Protein AF-A0A6P2C112-F1 (afdb_monomer)

Radius of gyration: 22.47 Å; Cα contacts (8 Å, |Δi|>4): 398; chains: 1; bounding box: 60×48×52 Å

Solvent-accessible surface area (backbone atoms only — not comparable to full-atom values): 16962 Å² total; per-residue (Å²): 135,86,82,81,77,66,62,45,81,62,79,60,103,59,96,58,82,58,84,43,71,67,69,83,77,93,69,87,45,74,57,31,54,49,17,42,52,51,32,51,63,47,55,77,62,28,68,85,54,89,51,56,71,75,70,64,39,67,38,44,49,15,15,39,78,46,72,59,99,87,36,38,48,77,47,69,57,99,62,52,41,44,77,77,52,47,85,76,53,54,25,69,63,52,29,52,51,40,51,52,52,33,56,49,28,67,71,77,32,58,70,54,40,56,74,75,36,78,84,42,60,63,78,48,86,30,79,40,69,68,41,37,49,54,46,36,32,22,46,66,12,12,33,33,66,28,20,50,71,58,48,53,18,67,48,79,73,57,84,72,78,87,71,82,84,79,83,89,82,85,86,89,84,85,79,87,85,72,100,75,72,98,57,81,77,57,98,85,62,72,51,75,46,12,49,85,68,52,62,79,84,76,36,58,93,76,73,94,69,72,87,44,52,42,43,74,30,59,49,99,86,67,35,60,28,31,45,43,71,72,41,60,91,92,66,82,50,48,29,24,34,61,77,42,47,45,83,91,38,72,63,27,50,54,36,50,56,29,44,77,70,77,43,76,38,68,43,53,48,86,35,71,52,25,44,56,20,41,68,66,105

Nearest PDB structures (foldseek):
  8any-assembly1_f  TM=3.093E-01  e=9.820E+00  Homo sapiens

Structure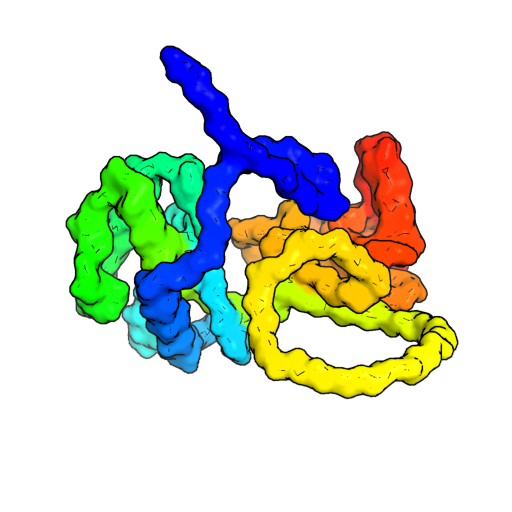 (mmCIF, N/CA/C/O backbone):
data_AF-A0A6P2C112-F1
#
_entry.id   AF-A0A6P2C112-F1
#
loop_
_atom_site.group_PDB
_atom_site.id
_atom_site.type_symbol
_atom_site.label_atom_id
_atom_site.label_alt_id
_atom_site.label_comp_id
_atom_site.label_asym_id
_atom_site.label_entity_id
_atom_site.label_seq_id
_atom_site.pdbx_PDB_ins_code
_atom_site.Cartn_x
_atom_site.Cartn_y
_atom_site.Cartn_z
_atom_site.occupancy
_atom_site.B_iso_or_equiv
_atom_site.auth_seq_id
_atom_site.auth_comp_id
_atom_site.auth_asym_id
_atom_site.auth_atom_id
_atom_site.pdbx_PDB_model_num
ATOM 1 N N . MET A 1 1 ? -22.946 27.374 -12.093 1.00 32.44 1 MET A N 1
ATOM 2 C CA . MET A 1 1 ? -21.771 28.253 -11.938 1.00 32.44 1 MET A CA 1
ATOM 3 C C . MET A 1 1 ? -20.581 27.349 -11.694 1.00 32.44 1 MET A C 1
ATOM 5 O O . MET A 1 1 ? -20.614 26.608 -10.725 1.00 32.44 1 MET A O 1
ATOM 9 N N . THR A 1 2 ? -19.623 27.305 -12.614 1.00 38.31 2 THR A N 1
ATOM 10 C CA . THR A 1 2 ? -18.414 26.477 -12.506 1.00 38.31 2 THR A CA 1
ATOM 11 C C . THR A 1 2 ? -17.318 27.315 -11.862 1.00 38.31 2 THR A C 1
ATOM 13 O O . THR A 1 2 ? -16.761 28.194 -12.516 1.00 38.31 2 THR A O 1
ATOM 16 N N . ALA A 1 3 ? -17.060 27.089 -10.576 1.00 36.19 3 ALA A N 1
ATOM 17 C CA . ALA A 1 3 ? -15.823 27.542 -9.957 1.00 36.19 3 ALA A CA 1
ATOM 18 C C . ALA A 1 3 ? -14.704 26.609 -10.440 1.00 36.19 3 ALA A C 1
ATOM 20 O O . ALA A 1 3 ? -14.845 25.391 -10.371 1.00 36.19 3 ALA A O 1
ATOM 21 N N . THR A 1 4 ? -13.650 27.175 -11.017 1.00 45.12 4 THR A N 1
ATOM 22 C CA . THR A 1 4 ? -12.418 26.450 -11.337 1.00 45.12 4 THR A CA 1
ATOM 23 C C . THR A 1 4 ? -11.503 26.545 -10.126 1.00 45.12 4 THR A C 1
ATOM 25 O O . THR A 1 4 ? -11.017 27.637 -9.823 1.00 45.12 4 THR A O 1
ATOM 28 N N . ASP A 1 5 ? -11.312 25.430 -9.427 1.00 47.75 5 ASP A N 1
ATOM 29 C CA . ASP A 1 5 ? -10.428 25.364 -8.265 1.00 47.75 5 ASP A CA 1
ATOM 30 C C . ASP A 1 5 ? -8.951 25.548 -8.674 1.00 47.75 5 ASP A C 1
ATOM 32 O O . ASP A 1 5 ? -8.571 25.175 -9.790 1.00 47.75 5 ASP A O 1
ATOM 36 N N . PRO A 1 6 ? -8.097 26.125 -7.805 1.00 52.12 6 PRO A N 1
ATOM 37 C CA . PRO A 1 6 ? -6.663 26.238 -8.059 1.00 52.12 6 PRO A CA 1
ATOM 38 C C . PRO A 1 6 ? -6.013 24.849 -8.155 1.00 52.12 6 PRO A C 1
ATOM 40 O O . PRO A 1 6 ? -6.197 24.015 -7.269 1.00 52.12 6 PRO A O 1
ATOM 43 N N . VAL A 1 7 ? -5.226 24.617 -9.204 1.00 42.41 7 VAL A N 1
ATOM 44 C CA . VAL A 1 7 ? -4.465 23.375 -9.432 1.00 42.41 7 VAL A CA 1
ATOM 45 C C . VAL A 1 7 ? -2.963 23.650 -9.354 1.00 42.41 7 VAL A C 1
ATOM 47 O O . VAL A 1 7 ? -2.530 24.778 -9.607 1.00 42.41 7 VAL A O 1
ATOM 50 N N . HIS A 1 8 ? -2.174 22.623 -9.052 1.00 41.31 8 HIS A N 1
ATOM 51 C CA . HIS A 1 8 ? -0.724 22.620 -9.252 1.00 41.31 8 HIS A CA 1
ATOM 52 C C . HIS A 1 8 ? -0.341 21.516 -10.238 1.00 41.31 8 HIS A C 1
ATOM 54 O O . HIS A 1 8 ? -1.119 20.599 -10.514 1.00 41.31 8 HIS A O 1
ATOM 60 N N . SER A 1 9 ? 0.854 21.646 -10.809 1.00 33.03 9 SER A N 1
ATOM 61 C CA . SER A 1 9 ? 1.449 20.631 -11.671 1.00 33.03 9 SER A CA 1
ATOM 62 C C . SER A 1 9 ? 2.456 19.829 -10.863 1.00 33.03 9 SER A C 1
ATOM 64 O O . SER A 1 9 ? 3.407 20.397 -10.328 1.00 33.03 9 SER A O 1
ATOM 66 N N . GLU A 1 10 ? 2.248 18.519 -10.805 1.00 32.84 10 GLU A N 1
ATOM 67 C CA . GLU A 1 10 ? 3.259 17.562 -10.367 1.00 32.84 10 GLU A CA 1
ATOM 68 C C . GLU A 1 10 ? 3.911 16.930 -11.602 1.00 32.84 10 GLU A C 1
ATOM 70 O O . GLU A 1 10 ? 3.272 16.750 -12.643 1.00 32.84 10 GLU A O 1
ATOM 75 N N . THR A 1 11 ? 5.205 16.637 -11.504 1.00 35.16 11 THR A N 1
ATOM 76 C CA . THR A 1 11 ? 5.982 15.984 -12.560 1.00 35.16 11 THR A CA 1
ATOM 77 C C . THR A 1 11 ? 6.786 14.858 -11.947 1.00 35.16 11 THR A C 1
ATOM 79 O O . THR A 1 11 ? 7.595 15.099 -11.053 1.00 35.16 11 THR A O 1
ATOM 82 N N . GLU A 1 12 ? 6.606 13.655 -12.468 1.00 35.84 12 GLU A N 1
ATOM 83 C CA . GLU A 1 12 ? 7.490 12.527 -12.202 1.00 35.84 12 GLU A CA 1
ATOM 84 C C . GLU A 1 12 ? 8.455 12.346 -13.378 1.00 35.84 12 GLU A C 1
ATOM 86 O O . GLU A 1 12 ? 8.244 12.861 -14.478 1.00 35.84 12 GLU A O 1
ATOM 91 N N . THR A 1 13 ? 9.527 11.589 -13.160 1.00 45.28 13 THR A N 1
ATOM 92 C CA . THR A 1 13 ? 10.605 11.315 -14.128 1.00 45.28 13 THR A CA 1
ATOM 93 C C . THR A 1 13 ? 10.140 10.563 -15.390 1.00 45.28 13 THR A C 1
ATOM 95 O O . THR A 1 13 ? 10.935 10.338 -16.301 1.00 45.28 13 THR A O 1
ATOM 98 N N . HIS A 1 14 ? 8.851 10.216 -15.473 1.00 38.00 14 HIS A N 1
ATOM 99 C CA . HIS A 1 14 ? 8.151 9.794 -16.683 1.00 38.00 14 HIS A CA 1
ATOM 100 C C . HIS A 1 14 ? 7.059 10.816 -17.004 1.00 38.00 14 HIS A C 1
ATOM 102 O O . HIS A 1 14 ? 6.196 11.091 -16.173 1.00 38.00 14 HIS A O 1
ATOM 108 N N . THR A 1 15 ? 7.074 11.377 -18.213 1.00 35.75 15 THR A N 1
ATOM 109 C CA . THR A 1 15 ? 6.157 12.445 -18.623 1.00 35.75 15 THR A CA 1
ATOM 110 C C . THR A 1 15 ? 4.721 11.945 -18.764 1.00 35.75 15 THR A C 1
ATOM 112 O O . THR A 1 15 ? 4.256 11.573 -19.839 1.00 35.75 15 THR A O 1
ATOM 115 N N . TRP A 1 16 ? 3.976 12.022 -17.672 1.00 34.16 16 TRP A N 1
ATOM 116 C CA . TRP A 1 16 ? 2.536 12.204 -17.698 1.00 34.16 16 TRP A CA 1
ATOM 117 C C . TRP A 1 16 ? 2.210 13.455 -16.881 1.00 34.16 16 TRP A C 1
ATOM 119 O O . TRP A 1 16 ? 2.867 13.760 -15.889 1.00 34.16 16 TRP A O 1
ATOM 129 N N . SER A 1 17 ? 1.249 14.246 -17.351 1.00 35.88 17 SER A N 1
ATOM 130 C CA . SER A 1 17 ? 0.799 15.449 -16.651 1.00 35.88 17 SER A CA 1
ATOM 131 C C . SER A 1 17 ? -0.649 15.258 -16.241 1.00 35.88 17 SER A C 1
ATOM 133 O O . SER A 1 17 ? -1.501 14.954 -17.077 1.00 35.88 17 SER A O 1
ATOM 135 N N . VAL A 1 18 ? -0.931 15.472 -14.961 1.00 38.69 18 VAL A N 1
ATOM 136 C CA . VAL A 1 18 ? -2.284 15.529 -14.414 1.00 38.69 18 VAL A CA 1
ATOM 137 C C . VAL A 1 18 ? -2.455 16.844 -13.667 1.00 38.69 18 VAL A C 1
ATOM 139 O O . VAL A 1 18 ? -1.534 17.330 -13.016 1.00 38.69 18 VAL A O 1
ATOM 142 N N . ASN A 1 19 ? -3.634 17.449 -13.787 1.00 38.09 19 ASN A N 1
ATOM 143 C CA . ASN A 1 19 ? -3.986 18.597 -12.963 1.00 38.09 19 ASN A CA 1
ATOM 144 C C . ASN A 1 19 ? -4.518 18.067 -11.635 1.00 38.09 19 ASN A C 1
ATOM 146 O O . ASN A 1 19 ? -5.622 17.518 -11.598 1.00 38.09 19 ASN A O 1
ATOM 150 N N . VAL A 1 20 ? -3.744 18.235 -10.566 1.00 43.38 20 VAL A N 1
ATOM 151 C CA . VAL A 1 20 ? -4.175 17.899 -9.208 1.00 43.38 20 VAL A CA 1
ATOM 152 C C . VAL A 1 20 ? -4.683 19.184 -8.550 1.00 43.38 20 VAL A C 1
ATOM 154 O O . VAL A 1 20 ? -3.955 20.184 -8.518 1.00 43.38 20 VAL A O 1
ATOM 157 N N . PRO A 1 21 ? -5.936 19.226 -8.059 1.00 48.56 21 PRO A N 1
ATOM 158 C CA . PRO A 1 21 ? -6.391 20.325 -7.219 1.00 48.56 21 PRO A CA 1
ATOM 159 C C . PRO A 1 21 ? -5.440 20.526 -6.041 1.00 48.56 21 PRO A C 1
ATOM 161 O O . PRO A 1 21 ? -4.983 19.561 -5.429 1.00 48.56 21 PRO A O 1
ATOM 164 N N . ASN A 1 22 ? -5.142 21.782 -5.714 1.00 52.94 22 ASN A N 1
ATOM 165 C CA . ASN A 1 22 ? -4.332 22.082 -4.542 1.00 52.94 22 ASN A CA 1
ATOM 166 C C . ASN A 1 22 ? -4.981 21.493 -3.288 1.00 52.94 22 ASN A C 1
ATOM 168 O O . ASN A 1 22 ? -6.178 21.665 -3.055 1.00 52.94 22 ASN A O 1
ATOM 172 N N . HIS A 1 23 ? -4.165 20.862 -2.454 1.00 50.50 23 HIS A N 1
ATOM 173 C CA . HIS A 1 23 ? -4.551 20.409 -1.128 1.00 50.50 23 HIS A CA 1
ATOM 174 C C . HIS A 1 23 ? -3.539 20.911 -0.091 1.00 50.50 23 HIS A C 1
ATOM 176 O O . HIS A 1 23 ? -2.419 21.283 -0.456 1.00 50.50 23 HIS A O 1
ATOM 182 N N . PRO A 1 24 ? -3.911 20.974 1.201 1.00 67.94 24 PRO A N 1
ATOM 183 C CA . PRO A 1 24 ? -2.969 21.316 2.260 1.00 67.94 24 PRO A CA 1
ATOM 184 C C . PRO A 1 24 ? -1.706 20.455 2.184 1.00 67.94 24 PRO A C 1
ATOM 186 O O . PRO A 1 24 ? -1.759 19.293 1.772 1.00 67.94 24 PRO A O 1
ATOM 189 N N . GLN A 1 25 ? -0.570 21.015 2.599 1.00 64.94 25 GLN A N 1
ATOM 190 C CA . GLN A 1 25 ? 0.622 20.204 2.816 1.00 64.94 25 GLN A CA 1
ATOM 191 C C . GLN A 1 25 ? 0.360 19.180 3.914 1.00 64.94 25 GLN A C 1
ATOM 193 O O . GLN A 1 25 ? -0.395 19.436 4.858 1.00 64.94 25 GLN A O 1
ATOM 198 N N . ARG A 1 26 ? 0.997 18.016 3.777 1.00 65.75 26 ARG A N 1
ATOM 199 C CA . ARG A 1 26 ? 0.863 16.942 4.749 1.00 65.75 26 ARG A CA 1
ATOM 200 C C . ARG A 1 26 ? 1.318 17.416 6.126 1.00 65.75 26 ARG A C 1
ATOM 202 O O . ARG A 1 26 ? 2.444 17.871 6.300 1.00 65.75 26 ARG A O 1
ATOM 209 N N . ALA A 1 27 ? 0.442 17.232 7.100 1.00 76.31 27 ALA A N 1
ATOM 210 C CA . ALA A 1 27 ? 0.762 17.259 8.513 1.00 76.31 27 ALA A CA 1
ATOM 211 C C . ALA A 1 27 ? 0.215 15.969 9.120 1.00 76.31 27 ALA A C 1
ATOM 213 O O . ALA A 1 27 ? -0.909 15.571 8.809 1.00 76.31 27 ALA A O 1
ATOM 214 N N . ASP A 1 28 ? 1.008 15.305 9.955 1.00 86.12 28 ASP A N 1
ATOM 215 C CA . ASP A 1 28 ? 0.558 14.096 10.636 1.00 86.12 28 ASP A CA 1
ATOM 216 C C . ASP A 1 28 ? -0.543 14.470 11.644 1.00 86.12 28 ASP A C 1
ATOM 218 O O . ASP A 1 28 ? -0.313 15.225 12.594 1.00 86.12 28 ASP A O 1
ATOM 222 N N . SER A 1 29 ? -1.754 13.957 11.420 1.00 87.25 29 SER A N 1
ATOM 223 C CA . SER A 1 29 ? -2.876 14.140 12.340 1.00 87.25 29 SER A CA 1
ATOM 224 C C . SER A 1 29 ? -2.641 13.372 13.651 1.00 87.25 29 SER A C 1
ATOM 226 O O . SER A 1 29 ? -1.908 12.374 13.670 1.00 87.25 29 SER A O 1
ATOM 228 N N . PRO A 1 30 ? -3.259 13.785 14.774 1.00 90.19 30 PRO A N 1
ATOM 229 C CA . PRO A 1 30 ? -3.227 13.005 16.012 1.00 90.19 30 PRO A CA 1
ATOM 230 C C . PRO A 1 30 ? -3.688 11.554 15.815 1.00 90.19 30 PRO A C 1
ATOM 232 O O . PRO A 1 30 ? -3.116 10.633 16.403 1.00 90.19 30 PRO A O 1
ATOM 235 N N . GLU A 1 31 ? -4.691 11.349 14.962 1.00 88.75 31 GLU A N 1
ATOM 236 C CA . GLU A 1 31 ? -5.213 10.046 14.564 1.00 88.75 31 GLU A CA 1
ATOM 237 C C . GLU A 1 31 ? -4.138 9.206 13.871 1.00 88.75 31 GLU A C 1
ATOM 239 O O . GLU A 1 31 ? -3.902 8.067 14.279 1.00 88.75 31 GLU A O 1
ATOM 244 N N . TYR A 1 32 ? -3.430 9.784 12.898 1.00 91.31 32 TYR A N 1
ATOM 245 C CA . TYR A 1 32 ? -2.353 9.102 12.185 1.00 91.31 32 TYR A CA 1
ATOM 246 C C . TYR A 1 32 ? -1.180 8.750 13.107 1.00 91.31 32 TYR A C 1
ATOM 248 O O . TYR A 1 32 ? -0.663 7.635 13.068 1.00 91.31 32 TYR A O 1
ATOM 256 N N . VAL A 1 33 ? -0.781 9.660 14.001 1.00 93.75 33 VAL A N 1
ATOM 257 C CA . VAL A 1 33 ? 0.275 9.385 14.992 1.00 93.75 33 VAL A CA 1
ATOM 258 C C . VAL A 1 33 ? -0.121 8.218 15.902 1.00 93.75 33 VAL A C 1
ATOM 260 O O . VAL A 1 33 ? 0.702 7.337 16.179 1.00 93.75 33 VAL A O 1
ATOM 263 N N . ALA A 1 34 ? -1.380 8.176 16.346 1.00 92.19 34 ALA A N 1
ATOM 264 C CA . ALA A 1 34 ? -1.900 7.077 17.152 1.00 92.19 34 ALA A CA 1
ATOM 265 C C . ALA A 1 34 ? -1.942 5.756 16.364 1.00 92.19 34 ALA A C 1
ATOM 267 O O . ALA A 1 34 ? -1.501 4.727 16.884 1.00 92.19 34 ALA A O 1
ATOM 268 N N . ALA A 1 35 ? -2.400 5.788 15.109 1.00 93.12 35 ALA A N 1
ATOM 269 C CA . ALA A 1 35 ? -2.422 4.632 14.218 1.00 93.12 35 ALA A CA 1
ATOM 270 C C . ALA A 1 35 ? -1.007 4.086 13.975 1.00 93.12 35 ALA A C 1
ATOM 272 O O . ALA A 1 35 ? -0.753 2.911 14.228 1.00 93.12 35 ALA A O 1
ATOM 273 N N . LYS A 1 36 ? -0.045 4.938 13.607 1.00 93.69 36 LYS A N 1
ATOM 274 C CA . LYS A 1 36 ? 1.361 4.561 13.399 1.00 93.69 36 LYS A CA 1
ATOM 275 C C . LYS A 1 36 ? 1.989 3.931 14.641 1.00 93.69 36 LYS A C 1
ATOM 277 O O . LYS A 1 36 ? 2.714 2.937 14.532 1.00 93.69 36 LYS A O 1
ATOM 282 N N . LYS A 1 37 ? 1.716 4.486 15.827 1.00 94.81 37 LYS A N 1
ATOM 283 C CA . LYS A 1 37 ? 2.177 3.912 17.098 1.00 94.81 37 LYS A CA 1
ATOM 284 C C . LYS A 1 37 ? 1.578 2.521 17.317 1.00 94.81 37 LYS A C 1
ATOM 286 O O . LYS A 1 37 ? 2.325 1.575 17.561 1.00 94.81 37 LYS A O 1
ATOM 291 N N . LYS A 1 38 ? 0.255 2.387 17.183 1.00 95.25 38 LYS A N 1
ATOM 292 C CA . LYS A 1 38 ? -0.454 1.116 17.374 1.00 95.25 38 LYS A CA 1
ATOM 293 C C . LYS A 1 38 ? -0.012 0.055 16.364 1.00 95.25 38 LYS A C 1
ATOM 295 O O . LYS A 1 38 ? 0.210 -1.090 16.745 1.00 95.25 38 LYS A O 1
ATOM 300 N N . MET A 1 39 ? 0.187 0.443 15.105 1.00 95.06 39 MET A N 1
ATOM 301 C CA . MET A 1 39 ? 0.737 -0.420 14.063 1.00 95.06 39 MET A CA 1
ATOM 302 C C . MET A 1 39 ? 2.106 -0.959 14.471 1.00 95.06 39 MET A C 1
ATOM 304 O O . MET A 1 39 ? 2.305 -2.166 14.410 1.00 95.06 39 MET A O 1
ATOM 308 N N . ASN A 1 40 ? 3.026 -0.111 14.942 1.00 94.56 40 ASN A N 1
ATOM 309 C CA . ASN A 1 40 ? 4.359 -0.566 15.348 1.00 94.56 40 ASN A CA 1
ATOM 310 C C . ASN A 1 40 ? 4.298 -1.548 16.531 1.00 94.56 40 ASN A C 1
ATOM 312 O O . ASN A 1 40 ? 5.021 -2.543 16.535 1.00 94.56 40 ASN A O 1
ATOM 316 N N . GLU A 1 41 ? 3.417 -1.307 17.508 1.00 93.94 41 GLU A N 1
ATOM 317 C CA . GLU A 1 41 ? 3.187 -2.224 18.635 1.00 93.94 41 GLU A CA 1
ATOM 318 C C . GLU A 1 41 ? 2.692 -3.601 18.165 1.00 93.94 41 GLU A C 1
ATOM 320 O O . GLU A 1 41 ? 3.165 -4.628 18.657 1.00 93.94 41 GLU A O 1
ATOM 325 N N . ILE A 1 42 ? 1.755 -3.624 17.213 1.00 94.81 42 ILE A N 1
ATOM 326 C CA . ILE A 1 42 ? 1.185 -4.846 16.635 1.00 94.81 42 ILE A CA 1
ATOM 327 C C . ILE A 1 42 ? 2.219 -5.570 15.763 1.00 94.81 42 ILE A C 1
ATOM 329 O O . ILE A 1 42 ? 2.473 -6.759 15.954 1.00 94.81 42 ILE A O 1
ATOM 333 N N . ALA A 1 43 ? 2.850 -4.849 14.836 1.00 92.75 43 ALA A N 1
ATOM 334 C CA . ALA A 1 43 ? 3.804 -5.379 13.870 1.00 92.75 43 ALA A CA 1
ATOM 335 C C . ALA A 1 43 ? 5.045 -5.980 14.546 1.00 92.75 43 ALA A C 1
ATOM 337 O O . ALA A 1 43 ? 5.546 -7.009 14.100 1.00 92.75 43 ALA A O 1
ATOM 338 N N . ALA A 1 44 ? 5.497 -5.418 15.672 1.00 90.56 44 ALA A N 1
ATOM 339 C CA . ALA A 1 44 ? 6.593 -5.982 16.466 1.00 90.56 44 ALA A CA 1
ATOM 340 C C . ALA A 1 44 ? 6.292 -7.384 17.037 1.00 90.56 44 ALA A C 1
ATOM 342 O O . ALA A 1 44 ? 7.212 -8.105 17.417 1.00 90.56 44 ALA A O 1
ATOM 343 N N . GLN A 1 45 ? 5.015 -7.764 17.117 1.00 91.81 45 GLN A N 1
ATOM 344 C CA . GLN A 1 45 ? 4.549 -9.049 17.646 1.00 91.81 45 GLN A CA 1
ATOM 345 C C . GLN A 1 45 ? 4.022 -9.987 16.549 1.00 91.81 45 GLN A C 1
ATOM 347 O O . GLN A 1 45 ? 3.728 -11.149 16.831 1.00 91.81 45 GLN A O 1
ATOM 352 N N . ALA A 1 46 ? 3.849 -9.487 15.325 1.00 91.44 46 ALA A N 1
ATOM 353 C CA . ALA A 1 46 ? 3.263 -10.230 14.222 1.00 91.44 46 ALA A CA 1
ATOM 354 C C . ALA A 1 46 ? 4.311 -11.154 13.574 1.00 91.44 46 ALA A C 1
ATOM 356 O O . ALA A 1 46 ? 5.351 -10.674 13.111 1.00 91.44 46 ALA A O 1
ATOM 357 N N . PRO A 1 47 ? 4.078 -12.475 13.505 1.00 86.88 47 PRO A N 1
ATOM 358 C CA . PRO A 1 47 ? 4.949 -13.358 12.746 1.00 86.88 47 PRO A CA 1
ATOM 359 C C . PRO A 1 47 ? 4.750 -13.157 11.237 1.00 86.88 47 PRO A C 1
ATOM 361 O O . PRO A 1 47 ? 3.644 -12.905 10.767 1.00 86.88 47 PRO A O 1
ATOM 364 N N . GLY A 1 48 ? 5.821 -13.338 10.459 1.00 77.56 48 GLY A N 1
ATOM 365 C CA . GLY A 1 48 ? 5.713 -13.506 9.005 1.00 77.56 48 GLY A CA 1
ATOM 366 C C . GLY A 1 48 ? 5.206 -12.283 8.236 1.00 77.56 48 GLY A C 1
ATOM 367 O O . GLY A 1 48 ? 4.525 -12.448 7.225 1.00 77.56 48 GLY A O 1
ATOM 368 N N . LEU A 1 49 ? 5.523 -11.064 8.689 1.00 83.12 49 LEU A N 1
ATOM 369 C CA . LEU A 1 49 ? 5.206 -9.855 7.930 1.00 83.12 49 LEU A CA 1
ATOM 370 C C . LEU A 1 49 ? 5.878 -9.883 6.554 1.00 83.12 49 LEU A C 1
ATOM 372 O O . LEU A 1 49 ? 7.096 -10.016 6.438 1.00 83.12 49 LEU A O 1
ATOM 376 N N . LEU A 1 50 ? 5.063 -9.709 5.511 1.00 77.38 50 LEU A N 1
ATOM 377 C CA . LEU A 1 50 ? 5.500 -9.758 4.115 1.00 77.38 50 LEU A CA 1
ATOM 378 C C . LEU A 1 50 ? 6.564 -8.698 3.789 1.00 77.38 50 LEU A C 1
ATOM 380 O O . LEU A 1 50 ? 7.439 -8.931 2.964 1.00 77.38 50 LEU A O 1
ATOM 384 N N . TYR A 1 51 ? 6.494 -7.539 4.442 1.00 73.38 51 TYR A N 1
ATOM 385 C CA . TYR A 1 51 ? 7.319 -6.368 4.134 1.00 73.38 51 TYR A CA 1
ATOM 386 C C . TYR A 1 51 ? 8.647 -6.322 4.901 1.00 73.38 51 TYR A C 1
ATOM 388 O O . TYR A 1 51 ? 9.295 -5.277 4.956 1.00 73.38 51 TYR A O 1
ATOM 396 N N . GLY A 1 52 ? 9.061 -7.457 5.469 1.00 73.81 52 GLY A N 1
ATOM 397 C CA . GLY A 1 52 ? 10.300 -7.600 6.222 1.00 73.81 52 GLY A CA 1
ATOM 398 C C . GLY A 1 52 ? 10.146 -7.303 7.712 1.00 73.81 52 GLY A C 1
ATOM 399 O O . GLY A 1 52 ? 9.067 -6.989 8.214 1.00 73.81 52 GLY A O 1
ATOM 400 N N . SER A 1 53 ? 11.252 -7.448 8.439 1.00 79.88 53 SER A N 1
ATOM 401 C CA . SER A 1 53 ? 11.349 -7.042 9.841 1.00 79.88 53 SER A CA 1
ATOM 402 C C . SER A 1 53 ? 11.437 -5.522 9.963 1.00 79.88 53 SER A C 1
ATOM 404 O O . SER A 1 53 ? 11.856 -4.850 9.024 1.00 79.88 53 SER A O 1
ATOM 406 N N . GLY A 1 54 ? 11.101 -4.985 11.137 1.00 80.00 54 GLY A N 1
ATOM 407 C CA . GLY A 1 54 ? 11.231 -3.555 11.414 1.00 80.00 54 GLY A CA 1
ATOM 408 C C . GLY A 1 54 ? 12.681 -3.029 11.336 1.00 80.00 54 GLY A C 1
ATOM 409 O O . GLY A 1 54 ? 13.619 -3.818 11.193 1.00 80.00 54 GLY A O 1
ATOM 410 N N . PRO A 1 55 ? 12.887 -1.705 11.478 1.00 84.94 55 PRO A N 1
ATOM 411 C CA . PRO A 1 55 ? 11.896 -0.702 11.883 1.00 84.94 55 PRO A CA 1
ATOM 412 C C . PRO A 1 55 ? 10.793 -0.511 10.837 1.00 84.94 55 PRO A C 1
ATOM 414 O O . PRO A 1 55 ? 11.058 -0.628 9.646 1.00 84.94 55 PRO A O 1
ATOM 417 N N . PHE A 1 56 ? 9.563 -0.234 11.276 1.00 87.69 56 PHE A N 1
ATOM 418 C CA . PHE A 1 56 ? 8.430 -0.043 10.370 1.00 87.69 56 PHE A CA 1
ATOM 419 C C . PHE A 1 56 ? 8.132 1.439 10.180 1.00 87.69 56 PHE A C 1
ATOM 421 O O . PHE A 1 56 ? 8.002 2.209 11.136 1.00 87.69 56 PHE A O 1
ATOM 428 N N . GLN A 1 57 ? 7.976 1.830 8.927 1.00 84.00 57 GLN A N 1
ATOM 429 C CA . GLN A 1 57 ? 7.247 3.025 8.560 1.00 84.00 57 GLN A CA 1
ATOM 430 C C . GLN A 1 57 ? 5.795 2.658 8.296 1.00 84.00 57 GLN A C 1
ATOM 432 O O . GLN A 1 57 ? 5.475 1.520 7.954 1.00 84.00 57 GLN A O 1
ATOM 437 N N . ASP A 1 58 ? 4.930 3.638 8.508 1.00 84.19 58 ASP A N 1
ATOM 438 C CA . ASP A 1 58 ? 3.519 3.475 8.232 1.00 84.19 58 ASP A CA 1
ATOM 439 C C . ASP A 1 58 ? 3.184 3.953 6.830 1.00 84.19 58 ASP A C 1
ATOM 441 O O . ASP A 1 58 ? 3.761 4.934 6.355 1.00 84.19 58 ASP A O 1
ATOM 445 N N . HIS A 1 59 ? 2.256 3.248 6.201 1.00 86.06 59 HIS A N 1
ATOM 446 C CA . HIS A 1 59 ? 1.779 3.540 4.867 1.00 86.06 59 HIS A CA 1
ATOM 447 C C . HIS A 1 59 ? 0.252 3.452 4.813 1.00 86.06 59 HIS A C 1
ATOM 449 O O . HIS A 1 59 ? -0.374 2.542 5.368 1.00 86.06 59 HIS A O 1
ATOM 455 N N . HIS A 1 60 ? -0.342 4.427 4.134 1.00 88.31 60 HIS A N 1
ATOM 456 C CA . HIS A 1 60 ? -1.770 4.523 3.878 1.00 88.31 60 HIS A CA 1
ATOM 457 C C . HIS A 1 60 ? -2.156 3.548 2.781 1.00 88.31 60 HIS A C 1
ATOM 459 O O . HIS A 1 60 ? -1.780 3.730 1.637 1.00 88.31 60 HIS A O 1
ATOM 465 N N . GLY A 1 61 ? -2.911 2.499 3.099 1.00 85.38 61 GLY A N 1
ATOM 466 C CA . GLY A 1 61 ? -3.166 1.514 2.059 1.00 85.38 61 GLY A CA 1
ATOM 467 C C . GLY A 1 61 ? -4.195 0.445 2.337 1.00 85.38 61 GLY A C 1
ATOM 468 O O . GLY A 1 61 ? -4.272 -0.459 1.527 1.00 85.38 61 GLY A O 1
ATOM 469 N N . SER A 1 62 ? -5.010 0.512 3.387 1.00 89.56 62 SER A N 1
ATOM 470 C CA . SER A 1 62 ? -5.955 -0.536 3.814 1.00 89.56 62 SER A CA 1
ATOM 471 C C . SER A 1 62 ? -5.356 -1.640 4.686 1.00 89.56 62 SER A C 1
ATOM 473 O O . SER A 1 62 ? -5.259 -2.794 4.262 1.00 89.56 62 SER A O 1
ATOM 475 N N . ALA A 1 63 ? -4.946 -1.320 5.911 1.00 92.06 63 ALA A N 1
ATOM 476 C CA . ALA A 1 63 ? -4.609 -2.342 6.900 1.00 92.06 63 ALA A CA 1
ATOM 477 C C . ALA A 1 63 ? -5.825 -2.681 7.771 1.00 92.06 63 ALA A C 1
ATOM 479 O O . ALA A 1 63 ? -6.412 -1.807 8.390 1.00 92.06 63 ALA A O 1
ATOM 480 N N . LEU A 1 64 ? -6.199 -3.957 7.860 1.00 95.94 64 LEU A N 1
ATOM 481 C CA . LEU A 1 64 ? -7.129 -4.458 8.871 1.00 95.94 64 LEU A CA 1
ATOM 482 C C . LEU A 1 64 ? -6.384 -5.492 9.720 1.00 95.94 64 LEU A C 1
ATOM 484 O O . LEU A 1 64 ? -6.048 -6.573 9.240 1.00 95.94 64 LEU A O 1
ATOM 488 N N . TRP A 1 65 ? -6.092 -5.152 10.970 1.00 95.94 65 TRP A N 1
ATOM 489 C CA . TRP A 1 65 ? -5.331 -6.005 11.878 1.00 95.94 65 TRP A CA 1
ATOM 490 C C . TRP A 1 65 ? -6.236 -6.957 12.656 1.00 95.94 65 TRP A C 1
ATOM 492 O O . TRP A 1 65 ? -7.162 -6.544 13.350 1.00 95.94 65 TRP A O 1
ATOM 502 N N . LEU A 1 66 ? -5.935 -8.246 12.566 1.00 95.56 66 LEU A N 1
ATOM 503 C CA . LEU A 1 66 ? -6.629 -9.313 13.272 1.00 95.56 66 LEU A CA 1
ATOM 504 C C . LEU A 1 66 ? -5.641 -10.091 14.137 1.00 95.56 66 LEU A C 1
ATOM 506 O O . LEU A 1 66 ? -4.424 -10.019 13.958 1.00 95.56 66 LEU A O 1
ATOM 510 N N . LYS A 1 67 ? -6.181 -10.846 15.089 1.00 94.62 67 LYS A N 1
ATOM 511 C CA . LYS A 1 67 ? -5.399 -11.678 15.994 1.00 94.62 67 LYS A CA 1
ATOM 512 C C . LYS A 1 67 ? -6.080 -13.020 16.175 1.00 94.62 67 LYS A C 1
ATOM 514 O O . LYS A 1 67 ? -7.278 -13.068 16.448 1.00 94.62 67 LYS A O 1
ATOM 519 N N . ASP A 1 68 ? -5.312 -14.090 16.058 1.00 92.25 68 ASP A N 1
ATOM 520 C CA . ASP A 1 68 ? -5.748 -15.445 16.381 1.00 92.25 68 ASP A CA 1
ATOM 521 C C . ASP A 1 68 ? -4.747 -16.123 17.335 1.00 92.25 68 ASP A C 1
ATOM 523 O O . ASP A 1 68 ? -3.901 -15.468 17.953 1.00 92.25 68 ASP A O 1
ATOM 527 N N . SER A 1 69 ? -4.841 -17.447 17.488 1.00 92.94 69 SER A N 1
ATOM 528 C CA . SER A 1 69 ? -3.919 -18.219 18.330 1.00 92.94 69 SER A CA 1
ATOM 529 C C . SER A 1 69 ? -2.464 -18.219 17.841 1.00 92.94 69 SER A C 1
ATOM 531 O O . SER A 1 69 ? -1.579 -18.590 18.609 1.00 92.94 69 SER A O 1
ATOM 533 N N . GLN A 1 70 ? -2.205 -17.846 16.585 1.00 92.50 70 GLN A N 1
ATOM 534 C CA . GLN A 1 70 ? -0.868 -17.722 15.998 1.00 92.50 70 GLN A CA 1
ATOM 535 C C . GLN A 1 70 ? -0.285 -16.310 16.154 1.00 92.50 70 GLN A C 1
ATOM 537 O O . GLN A 1 70 ? 0.901 -16.113 15.896 1.00 92.50 70 GLN A O 1
ATOM 542 N N . GLY A 1 71 ? -1.077 -15.346 16.625 1.00 93.25 71 GLY A N 1
ATOM 543 C CA . GLY A 1 71 ? -0.647 -13.976 16.880 1.00 93.25 71 GLY A CA 1
ATOM 544 C C . GLY A 1 71 ? -1.338 -12.970 15.969 1.00 93.25 71 GLY A C 1
ATOM 545 O O . GLY A 1 71 ? -2.444 -13.198 15.483 1.00 93.25 71 GLY A O 1
ATOM 546 N N . TRP A 1 72 ? -0.704 -11.812 15.801 1.00 95.19 72 TRP A N 1
ATOM 547 C CA . TRP A 1 72 ? -1.226 -10.741 14.957 1.00 95.19 72 TRP A CA 1
ATOM 548 C C . TRP A 1 72 ? -0.956 -11.011 13.481 1.00 95.19 72 TRP A C 1
ATOM 550 O O . TRP A 1 72 ? 0.145 -11.408 13.110 1.00 95.19 72 TRP A O 1
ATOM 560 N N . PHE A 1 73 ? -1.937 -10.716 12.637 1.00 93.88 73 PHE A N 1
ATOM 561 C CA . PHE A 1 73 ? -1.796 -10.742 11.187 1.00 93.88 73 PHE A CA 1
ATOM 562 C C . PHE A 1 73 ? -2.626 -9.624 10.553 1.00 93.88 73 PHE A C 1
ATOM 564 O O . PHE A 1 73 ? -3.599 -9.135 11.129 1.00 93.88 73 PHE A O 1
ATOM 571 N N . MET A 1 74 ? -2.227 -9.197 9.358 1.00 92.62 74 MET A N 1
ATOM 572 C CA . MET A 1 74 ? -2.906 -8.136 8.620 1.00 92.62 74 MET A CA 1
ATOM 573 C C . MET A 1 74 ? -3.698 -8.735 7.460 1.00 92.62 74 MET A C 1
ATOM 575 O O . MET A 1 74 ? -3.178 -9.546 6.693 1.00 92.62 74 MET A O 1
ATOM 579 N N . VAL A 1 75 ? -4.936 -8.283 7.291 1.00 92.50 75 VAL A N 1
ATOM 580 C CA . VAL A 1 75 ? -5.734 -8.489 6.080 1.00 92.50 75 VAL A CA 1
ATOM 581 C C . VAL A 1 75 ? -5.996 -7.147 5.398 1.00 92.50 75 VAL A C 1
ATOM 583 O O . VAL A 1 75 ? -5.844 -6.084 5.996 1.00 92.50 75 VAL A O 1
ATOM 586 N N . ARG A 1 76 ? -6.358 -7.186 4.115 1.00 89.94 76 ARG A N 1
ATOM 587 C CA . ARG A 1 76 ? -6.643 -5.993 3.306 1.00 89.94 76 ARG A CA 1
ATOM 588 C C . ARG A 1 76 ? -8.149 -5.797 3.187 1.00 89.94 76 ARG A C 1
ATOM 590 O O . ARG A 1 76 ? -8.883 -6.778 3.065 1.00 89.94 76 ARG A O 1
ATOM 597 N N . ASN A 1 77 ? -8.614 -4.550 3.210 1.00 93.25 77 ASN A N 1
ATOM 598 C CA . ASN A 1 77 ? -10.001 -4.247 2.851 1.00 93.25 77 ASN A CA 1
ATOM 599 C C . ASN A 1 77 ? -10.181 -4.291 1.318 1.00 93.25 77 ASN A C 1
ATOM 601 O O . ASN A 1 77 ? -9.240 -4.563 0.576 1.00 93.25 77 ASN A O 1
ATOM 60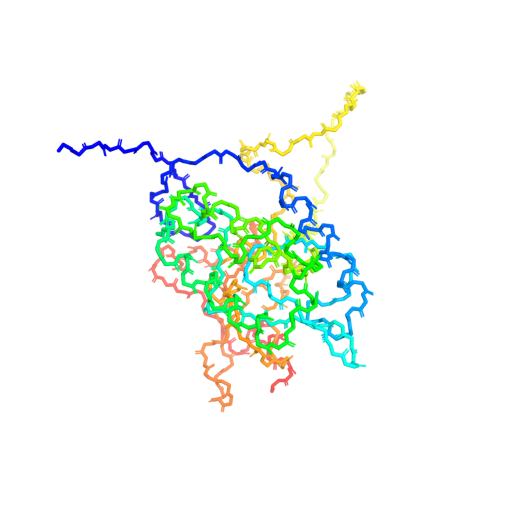5 N N . LEU A 1 78 ? -11.392 -3.988 0.838 1.00 88.50 78 LEU A N 1
ATOM 606 C CA . LEU A 1 78 ? -11.738 -3.973 -0.592 1.00 88.50 78 LEU A CA 1
ATOM 607 C C . LEU A 1 78 ? -10.861 -3.019 -1.425 1.00 88.50 78 LEU A C 1
ATOM 609 O O . LEU A 1 78 ? -10.629 -3.276 -2.601 1.00 88.50 78 LEU A O 1
ATOM 613 N N . ALA A 1 79 ? -10.412 -1.919 -0.819 1.00 86.75 79 ALA A N 1
ATOM 614 C CA . ALA A 1 79 ? -9.468 -0.961 -1.383 1.00 86.75 79 ALA A CA 1
ATOM 615 C C . ALA A 1 79 ? -8.767 -0.187 -0.254 1.00 86.75 79 ALA A C 1
ATOM 617 O O . ALA A 1 79 ? -9.248 -0.172 0.887 1.00 86.75 79 ALA A O 1
ATOM 618 N N . GLY A 1 80 ? -7.646 0.453 -0.584 1.00 85.94 80 GLY A N 1
ATOM 619 C CA . GLY A 1 80 ? -6.962 1.432 0.260 1.00 85.94 80 GLY A CA 1
ATOM 620 C C . GLY A 1 80 ? -7.103 2.841 -0.273 1.00 85.94 80 GLY A C 1
ATOM 621 O O . GLY A 1 80 ? -7.436 3.042 -1.440 1.00 85.94 80 GLY A O 1
ATOM 622 N N . ILE A 1 81 ? -6.872 3.806 0.606 1.00 81.62 81 ILE A N 1
ATOM 623 C CA . ILE A 1 81 ? -6.842 5.222 0.265 1.00 81.62 81 ILE A CA 1
ATOM 624 C C . ILE A 1 81 ? -5.468 5.746 0.650 1.00 81.62 81 ILE A C 1
ATOM 626 O O . ILE A 1 81 ? -5.143 5.773 1.835 1.00 81.62 81 ILE A O 1
ATOM 630 N N . GLU A 1 82 ? -4.686 6.151 -0.346 1.00 82.88 82 GLU A N 1
ATOM 631 C CA . GLU A 1 82 ? -3.469 6.933 -0.128 1.00 82.88 82 GLU A CA 1
ATOM 632 C C . GLU A 1 82 ? -3.810 8.290 0.485 1.00 82.88 82 GLU A C 1
ATOM 634 O O . GLU A 1 82 ? -4.882 8.843 0.226 1.00 82.88 82 GLU A O 1
ATOM 639 N N . TRP A 1 83 ? -2.885 8.864 1.258 1.00 81.25 83 TRP A N 1
ATOM 640 C CA . TRP A 1 83 ? -3.148 10.108 1.986 1.00 81.25 83 TRP A CA 1
ATOM 641 C C . TRP A 1 83 ? -3.636 11.243 1.074 1.00 81.25 83 TRP A C 1
ATOM 643 O O . TRP A 1 83 ? -4.620 11.900 1.397 1.00 81.25 83 TRP A O 1
ATOM 653 N N . SER A 1 84 ? -3.012 11.459 -0.086 1.00 71.69 84 SER A N 1
ATOM 654 C CA . SER A 1 84 ? -3.415 12.519 -1.025 1.00 71.69 84 SER A CA 1
ATOM 655 C C . SER A 1 84 ? -4.731 12.210 -1.748 1.00 71.69 84 SER A C 1
ATOM 657 O O . SER A 1 84 ? -5.494 13.119 -2.080 1.00 71.69 84 SER A O 1
ATOM 659 N N . ALA A 1 85 ? -5.069 10.932 -1.941 1.00 71.50 85 ALA A N 1
ATOM 660 C CA . ALA A 1 85 ? -6.298 10.535 -2.625 1.00 71.50 85 ALA A CA 1
ATOM 661 C C . ALA A 1 85 ? -7.568 10.929 -1.844 1.00 71.50 85 ALA A C 1
ATOM 663 O O . ALA A 1 85 ? -8.648 11.030 -2.433 1.00 71.50 85 ALA A O 1
ATOM 664 N N . GLN A 1 86 ? -7.449 11.206 -0.540 1.00 73.94 86 GLN A N 1
ATOM 665 C CA . GLN A 1 86 ? -8.563 11.612 0.317 1.00 73.94 86 GLN A CA 1
ATOM 666 C C . GLN A 1 86 ? -9.282 12.876 -0.190 1.00 73.94 86 GLN A C 1
ATOM 668 O O . GLN A 1 86 ? -10.506 12.959 -0.110 1.00 73.94 86 GLN A O 1
ATOM 673 N N . PHE A 1 87 ? -8.550 13.830 -0.780 1.00 75.38 87 PHE A N 1
ATOM 674 C CA . PHE A 1 87 ? -9.097 15.125 -1.210 1.00 75.38 87 PHE A CA 1
ATOM 675 C C . PHE A 1 87 ? -10.031 15.017 -2.421 1.00 75.38 87 PHE A C 1
ATOM 677 O O . PHE A 1 87 ? -10.816 15.923 -2.689 1.00 75.38 87 PHE A O 1
ATOM 684 N N . CYS A 1 88 ? -9.964 13.901 -3.146 1.00 72.38 88 CYS A N 1
ATOM 685 C CA . CYS A 1 88 ? -10.838 13.590 -4.277 1.00 72.38 88 CYS A CA 1
ATOM 686 C C . CYS A 1 88 ? -11.772 12.403 -3.987 1.00 72.38 88 CYS A C 1
ATOM 688 O O . CYS A 1 88 ? -12.539 11.984 -4.860 1.00 72.38 88 CYS A O 1
ATOM 690 N N . ALA A 1 89 ? -11.710 11.828 -2.783 1.00 72.75 89 ALA A N 1
ATOM 691 C CA . ALA A 1 89 ? -12.469 10.639 -2.445 1.00 72.75 89 ALA A CA 1
ATOM 692 C C . ALA A 1 89 ? -13.954 10.968 -2.237 1.00 72.75 89 ALA A C 1
ATOM 694 O O . ALA A 1 89 ? -14.331 11.947 -1.600 1.00 72.75 89 ALA A O 1
ATOM 695 N N . ASN A 1 90 ? -14.824 10.105 -2.759 1.00 83.19 90 ASN A N 1
ATOM 696 C CA . ASN A 1 90 ? -16.263 10.216 -2.547 1.00 83.19 90 ASN A CA 1
ATOM 697 C C . ASN A 1 90 ? -16.628 9.634 -1.165 1.00 83.19 90 ASN A C 1
ATOM 699 O O . ASN A 1 90 ? -16.481 8.416 -1.006 1.00 83.19 90 ASN A O 1
ATOM 703 N N . PRO A 1 91 ? -17.170 10.424 -0.212 1.00 87.94 91 PRO A N 1
ATOM 704 C CA . PRO A 1 91 ? -17.463 9.953 1.145 1.00 87.94 91 PRO A CA 1
ATOM 705 C C . PRO A 1 91 ? -18.343 8.703 1.195 1.00 87.94 91 PRO A C 1
ATOM 707 O O . PRO A 1 91 ? -18.067 7.790 1.964 1.00 87.94 91 PRO A O 1
ATOM 710 N N . VAL A 1 92 ? -19.332 8.589 0.300 1.00 90.94 92 VAL A N 1
ATOM 711 C CA . VAL A 1 92 ? -20.219 7.416 0.228 1.00 90.94 92 VAL A CA 1
ATOM 712 C C . VAL A 1 92 ? -19.441 6.151 -0.140 1.00 90.94 92 VAL A C 1
ATOM 714 O O . VAL A 1 92 ? -19.729 5.079 0.383 1.00 90.94 92 VAL A O 1
ATOM 717 N N . LYS A 1 93 ? -18.438 6.251 -1.023 1.00 90.38 93 LYS A N 1
ATOM 718 C CA . LYS A 1 93 ? -17.587 5.103 -1.376 1.00 90.38 93 LYS A CA 1
ATOM 719 C C . LYS A 1 93 ? -16.616 4.750 -0.252 1.00 90.38 93 LYS A C 1
ATOM 721 O O . LYS A 1 93 ? -16.385 3.568 -0.021 1.00 90.38 93 LYS A O 1
ATOM 726 N N . VAL A 1 94 ? -16.083 5.747 0.453 1.00 93.06 94 VAL A N 1
ATOM 727 C CA . VAL A 1 94 ? -15.237 5.513 1.634 1.00 93.06 94 VAL A CA 1
ATOM 728 C C . VAL A 1 94 ? -16.043 4.850 2.755 1.00 93.06 94 VAL A C 1
ATOM 730 O O . VAL A 1 94 ? -15.561 3.908 3.381 1.00 93.06 94 VAL A O 1
ATOM 733 N N . ASP A 1 95 ? -17.308 5.236 2.942 1.00 97.81 95 ASP A N 1
ATOM 734 C CA . ASP A 1 95 ? -18.195 4.592 3.914 1.00 97.81 95 ASP A CA 1
ATOM 735 C C . ASP A 1 95 ? -18.402 3.099 3.620 1.00 97.81 95 ASP A C 1
ATOM 737 O O . ASP A 1 95 ? -18.499 2.308 4.553 1.00 97.81 95 ASP A O 1
ATOM 741 N N . LEU A 1 96 ? -18.384 2.668 2.351 1.00 96.69 96 LEU A N 1
ATOM 742 C CA . LEU A 1 96 ? -18.427 1.237 2.013 1.00 96.69 96 LEU A CA 1
ATOM 743 C C . LEU A 1 96 ? -17.203 0.475 2.545 1.00 96.69 96 LEU A C 1
ATOM 745 O O . LEU A 1 96 ? -17.344 -0.670 2.982 1.00 96.69 96 LEU A O 1
ATOM 749 N N . LEU A 1 97 ? -16.017 1.097 2.557 1.00 96.88 97 LEU A N 1
ATOM 750 C CA . LEU A 1 97 ? -14.813 0.504 3.151 1.00 96.88 97 LEU A CA 1
ATOM 751 C C . LEU A 1 97 ? -14.975 0.365 4.667 1.00 96.88 97 LEU A C 1
ATOM 753 O O . LEU A 1 97 ? -14.721 -0.715 5.211 1.00 96.88 97 LEU A O 1
ATOM 757 N N . ARG A 1 98 ? -15.482 1.411 5.334 1.00 98.12 98 ARG A N 1
ATOM 758 C CA . ARG A 1 98 ? -15.805 1.371 6.767 1.00 98.12 98 ARG A CA 1
ATOM 759 C C . ARG A 1 98 ? -16.833 0.297 7.086 1.00 98.12 98 ARG A C 1
ATOM 761 O O . ARG A 1 98 ? -16.618 -0.494 8.000 1.00 98.12 98 ARG A O 1
ATOM 768 N N . GLN A 1 99 ? -17.926 0.218 6.332 1.00 98.44 99 GLN A N 1
ATOM 769 C CA . GLN A 1 99 ? -18.954 -0.805 6.523 1.00 98.44 99 GLN A CA 1
ATOM 770 C C . GLN A 1 99 ? -18.382 -2.216 6.364 1.00 98.44 99 GLN A C 1
ATOM 772 O O . GLN A 1 99 ? -18.725 -3.102 7.147 1.00 98.44 99 GLN A O 1
ATOM 777 N N . ASN A 1 100 ? -17.498 -2.444 5.387 1.00 98.06 100 ASN A N 1
ATOM 778 C CA . ASN A 1 100 ? -16.868 -3.749 5.212 1.00 98.06 100 ASN A CA 1
ATOM 779 C C . ASN A 1 100 ? -15.941 -4.106 6.386 1.00 98.06 100 ASN A C 1
ATOM 781 O O . ASN A 1 100 ? -16.027 -5.218 6.907 1.00 98.06 100 ASN A O 1
ATOM 785 N N . ALA A 1 101 ? -15.131 -3.155 6.862 1.00 97.56 101 ALA A N 1
ATOM 786 C CA . ALA A 1 101 ? -14.317 -3.346 8.061 1.00 97.56 101 ALA A CA 1
ATOM 787 C C . ALA A 1 101 ? -15.189 -3.610 9.299 1.00 97.56 101 ALA A C 1
ATOM 789 O O . ALA A 1 101 ? -14.955 -4.577 10.018 1.00 97.56 101 ALA A O 1
ATOM 790 N N . LYS A 1 102 ? -16.256 -2.829 9.509 1.00 97.94 102 LYS A N 1
ATOM 791 C CA . LYS A 1 102 ? -17.219 -3.044 10.600 1.00 97.94 102 LYS A CA 1
ATOM 792 C C . LYS A 1 102 ? -17.789 -4.461 10.568 1.00 97.94 102 LYS A C 1
ATOM 794 O O . LYS A 1 102 ? -17.790 -5.128 11.594 1.00 97.94 102 LYS A O 1
ATOM 799 N N . ARG A 1 103 ? -18.237 -4.939 9.400 1.00 97.44 103 ARG A N 1
ATOM 800 C CA . ARG A 1 103 ? -18.767 -6.305 9.241 1.00 97.44 103 ARG A CA 1
ATOM 801 C C . ARG A 1 103 ? -17.747 -7.366 9.650 1.00 97.44 103 ARG A C 1
ATOM 803 O O . ARG A 1 103 ? -18.131 -8.336 10.293 1.00 97.44 103 ARG A O 1
ATOM 810 N N . LEU A 1 104 ? -16.477 -7.182 9.285 1.00 96.56 104 LEU A N 1
ATOM 811 C CA . LEU A 1 104 ? -15.393 -8.086 9.669 1.00 96.56 104 LEU A CA 1
ATOM 812 C C . LEU A 1 104 ? -15.205 -8.120 11.192 1.00 96.56 104 LEU A C 1
ATOM 814 O O . LEU A 1 104 ? -15.243 -9.198 11.784 1.00 96.56 104 LEU A O 1
ATOM 818 N N . TYR A 1 105 ? -15.032 -6.956 11.821 1.00 97.12 105 TYR A N 1
ATOM 819 C CA . TYR A 1 105 ? -14.762 -6.871 13.258 1.00 97.12 105 TYR A CA 1
ATOM 820 C C . TYR A 1 105 ? -15.963 -7.280 14.112 1.00 97.12 105 TYR A C 1
ATOM 822 O O . TYR A 1 105 ? -15.783 -8.005 15.084 1.00 97.12 105 TYR A O 1
ATOM 830 N N . ASP A 1 106 ? -17.184 -6.896 13.734 1.00 96.12 106 ASP A N 1
ATOM 831 C CA . ASP A 1 106 ? -18.396 -7.314 14.446 1.00 96.12 106 ASP A CA 1
ATOM 832 C C . ASP A 1 106 ? -18.588 -8.842 14.399 1.00 96.12 106 ASP A C 1
ATOM 834 O O . ASP A 1 106 ? -19.102 -9.424 15.352 1.00 96.12 106 ASP A O 1
ATOM 838 N N . LEU A 1 107 ? -18.189 -9.495 13.298 1.00 94.50 107 LEU A N 1
ATOM 839 C CA . LEU A 1 107 ? -18.363 -10.937 13.113 1.00 94.50 107 LEU A CA 1
ATOM 840 C C . LEU A 1 107 ? -17.256 -11.763 13.777 1.00 94.50 107 LEU A C 1
ATOM 842 O O . LEU A 1 107 ? -17.552 -12.762 14.427 1.00 94.50 107 LEU A O 1
ATOM 846 N N . LEU A 1 108 ? -15.991 -11.398 13.549 1.00 92.38 108 LEU A N 1
ATOM 847 C CA . LEU A 1 108 ? -14.846 -12.260 13.864 1.00 92.38 108 LEU A CA 1
ATOM 848 C C . LEU A 1 108 ? -14.010 -11.771 15.045 1.00 92.38 108 LEU A C 1
ATOM 850 O O . LEU A 1 108 ? -13.255 -12.561 15.605 1.00 92.38 108 LEU A O 1
ATOM 854 N N . ALA A 1 109 ? -14.104 -10.493 15.413 1.00 90.44 109 ALA A N 1
ATOM 855 C CA . ALA A 1 109 ? -13.183 -9.900 16.376 1.00 90.44 109 ALA A CA 1
ATOM 856 C C . ALA A 1 109 ? -13.797 -8.746 17.202 1.00 90.44 109 ALA A C 1
ATOM 858 O O . ALA A 1 109 ? -13.215 -7.657 17.258 1.00 90.44 109 ALA A O 1
ATOM 859 N N . PRO A 1 110 ? -14.948 -8.952 17.874 1.00 89.94 110 PRO A N 1
ATOM 860 C CA . PRO A 1 110 ? -15.630 -7.883 18.608 1.00 89.94 110 PRO A CA 1
ATOM 861 C C . PRO A 1 110 ? -14.802 -7.340 19.782 1.00 89.94 110 PRO A C 1
ATOM 863 O O . PRO A 1 110 ? -14.909 -6.162 20.114 1.00 89.94 110 PRO A O 1
ATOM 866 N N . GLU A 1 111 ? -13.946 -8.168 20.386 1.00 90.12 111 GLU A N 1
ATOM 867 C CA . GLU A 1 111 ? -13.022 -7.741 21.444 1.00 90.12 111 GLU A CA 1
ATOM 868 C C . GLU A 1 111 ? -11.883 -6.873 20.884 1.00 90.12 111 GLU A C 1
ATOM 870 O O . GLU A 1 111 ? -11.589 -5.815 21.437 1.00 90.12 111 GLU A O 1
ATOM 875 N N . LEU A 1 112 ? -11.304 -7.246 19.732 1.00 92.25 112 LEU A N 1
ATOM 876 C CA . LEU A 1 112 ? -10.273 -6.431 19.069 1.00 92.25 112 LEU A CA 1
ATOM 877 C C . LEU A 1 112 ? -10.834 -5.107 18.560 1.00 92.25 112 LEU A C 1
ATOM 879 O O . LEU A 1 112 ? -10.118 -4.111 18.549 1.00 92.25 112 LEU A O 1
ATOM 883 N N . LYS A 1 113 ? -12.113 -5.074 18.170 1.00 93.44 113 LYS A N 1
ATOM 884 C CA . LYS A 1 113 ? -12.788 -3.833 17.786 1.00 93.44 113 LYS A CA 1
ATOM 885 C C . LYS A 1 113 ? -12.658 -2.775 18.881 1.00 93.44 113 LYS A C 1
ATOM 887 O O . LYS A 1 113 ? -12.339 -1.637 18.578 1.00 93.44 113 LYS A O 1
ATOM 892 N N . GLN A 1 114 ? -12.851 -3.148 20.147 1.00 88.94 114 GLN A N 1
ATOM 893 C CA . GLN A 1 114 ? -12.730 -2.209 21.267 1.00 88.94 114 GLN A CA 1
ATOM 894 C C . GLN A 1 114 ? -11.288 -1.727 21.469 1.00 88.94 114 GLN A C 1
ATOM 896 O O . GLN A 1 114 ? -11.070 -0.581 21.850 1.00 88.94 114 GLN A O 1
ATOM 901 N N . GLU A 1 115 ? -10.305 -2.589 21.200 1.00 92.06 115 GLU A N 1
ATOM 902 C CA . GLU A 1 115 ? -8.883 -2.252 21.311 1.00 92.06 115 GLU A CA 1
ATOM 903 C C . GLU A 1 115 ? -8.405 -1.324 20.181 1.00 92.06 115 GLU A C 1
ATOM 905 O O . GLU A 1 115 ? -7.592 -0.427 20.416 1.00 92.06 115 GLU A O 1
ATOM 910 N N . LEU A 1 116 ? -8.880 -1.550 18.954 1.00 94.19 116 LEU A N 1
ATOM 911 C CA . LEU A 1 116 ? -8.435 -0.839 17.751 1.00 94.19 116 LEU A CA 1
ATOM 912 C C . LEU A 1 116 ? -9.284 0.391 17.422 1.00 94.19 116 LEU A C 1
ATOM 914 O O . LEU A 1 116 ? -8.789 1.308 16.772 1.00 94.19 116 LEU A O 1
ATOM 918 N N . ASP A 1 117 ? -10.539 0.423 17.868 1.00 94.94 117 ASP A N 1
ATOM 919 C CA . ASP A 1 117 ? -11.495 1.494 17.593 1.00 94.94 117 ASP A CA 1
ATOM 920 C C . ASP A 1 117 ? -12.056 2.149 18.872 1.00 94.94 117 ASP A C 1
ATOM 922 O O . ASP A 1 117 ? -13.274 2.194 19.071 1.00 94.94 117 ASP A O 1
ATOM 926 N N . PRO A 1 118 ? -11.208 2.687 19.769 1.00 89.62 118 PRO A N 1
ATOM 927 C CA . PRO A 1 118 ? -11.672 3.246 21.042 1.00 89.62 118 PRO A CA 1
ATOM 928 C C . PRO A 1 118 ? -12.623 4.444 20.875 1.00 89.62 118 PRO A C 1
ATOM 930 O O . PRO A 1 118 ? -13.365 4.773 21.797 1.00 89.62 118 PRO A O 1
ATOM 933 N N . ASN A 1 119 ? -12.615 5.085 19.702 1.00 89.69 119 ASN A N 1
ATOM 934 C CA . ASN A 1 119 ? -13.426 6.261 19.392 1.00 89.69 119 ASN A CA 1
ATOM 935 C C . ASN A 1 119 ? -14.671 5.938 18.544 1.00 89.69 119 ASN A C 1
ATOM 937 O O . ASN A 1 119 ? -15.414 6.855 18.197 1.00 89.69 119 ASN A O 1
ATOM 941 N N . GLY A 1 120 ? -14.911 4.667 18.202 1.00 94.62 120 GLY A N 1
ATOM 942 C CA . GLY A 1 120 ? -16.107 4.241 17.469 1.00 94.62 120 GLY A CA 1
ATOM 943 C C . GLY A 1 120 ? -16.171 4.714 16.012 1.00 94.62 120 GLY A C 1
ATOM 944 O O . GLY A 1 120 ? -17.261 4.978 15.496 1.00 94.62 120 GLY A O 1
ATOM 945 N N . LEU A 1 121 ? -15.031 4.832 15.328 1.00 96.25 121 LEU A N 1
ATOM 946 C CA . LEU A 1 121 ? -14.954 5.145 13.902 1.00 96.25 121 LEU A CA 1
ATOM 947 C C . LEU A 1 121 ? -15.708 4.116 13.054 1.00 96.25 121 LEU A C 1
ATOM 949 O O . LEU A 1 121 ? -16.434 4.495 12.139 1.00 96.25 121 LEU A O 1
ATOM 953 N N . LEU A 1 122 ? -15.594 2.823 13.365 1.00 97.56 122 LEU A N 1
ATOM 954 C CA . LEU A 1 122 ? -16.297 1.761 12.649 1.00 97.56 122 LEU A CA 1
ATOM 955 C C . LEU A 1 122 ? -17.810 1.873 12.801 1.00 97.56 122 LEU A C 1
ATOM 957 O O . LEU A 1 122 ? -18.519 1.401 11.919 1.00 97.56 122 LEU A O 1
ATOM 961 N N . ASP A 1 123 ? -18.315 2.512 13.854 1.00 97.62 123 ASP A N 1
ATOM 962 C CA . ASP A 1 123 ? -19.747 2.714 14.097 1.00 97.62 123 ASP A CA 1
ATOM 963 C C . ASP A 1 123 ? -20.254 4.102 13.667 1.00 97.62 123 ASP A C 1
ATOM 965 O O . ASP A 1 123 ? -21.457 4.359 13.725 1.00 97.62 123 ASP A O 1
ATOM 969 N N . THR A 1 124 ? -19.370 4.969 13.167 1.00 98.00 124 THR A N 1
ATOM 970 C CA . THR A 1 124 ? -19.696 6.335 12.740 1.00 98.00 124 THR A CA 1
ATOM 971 C C . THR A 1 124 ? -19.737 6.426 11.211 1.00 98.00 124 THR A C 1
ATOM 973 O O . THR A 1 124 ? -18.703 6.237 10.572 1.00 98.00 124 THR A O 1
ATOM 976 N N . PRO A 1 125 ? -20.897 6.707 10.585 1.00 98.12 125 PRO A N 1
ATOM 977 C CA . PRO A 1 125 ? -20.981 6.867 9.135 1.00 98.12 125 PRO A CA 1
ATOM 978 C C . PRO A 1 125 ? -20.071 7.978 8.603 1.00 98.12 125 PRO A C 1
ATOM 980 O O . PRO A 1 125 ? -19.964 9.046 9.203 1.00 98.12 125 PRO A O 1
ATOM 983 N N . ILE A 1 126 ? -19.470 7.742 7.440 1.00 96.94 126 ILE A N 1
ATOM 984 C CA . ILE A 1 126 ? -18.662 8.726 6.719 1.00 96.94 126 ILE A CA 1
ATOM 985 C C . ILE A 1 126 ? -19.565 9.450 5.720 1.00 96.94 126 ILE A C 1
ATOM 987 O O . ILE A 1 126 ? -20.043 8.858 4.751 1.00 96.94 126 ILE A O 1
ATOM 991 N N . THR A 1 127 ? -19.819 10.735 5.963 1.00 95.25 127 THR A N 1
ATOM 992 C CA . THR A 1 127 ? -20.761 11.540 5.163 1.00 95.25 127 THR A CA 1
ATOM 993 C C . THR A 1 127 ? -20.125 12.736 4.464 1.00 95.25 127 THR A C 1
ATOM 995 O O . THR A 1 127 ? -20.747 13.326 3.584 1.00 95.25 127 THR A O 1
ATOM 998 N N . ASP A 1 128 ? -18.898 13.090 4.832 1.00 85.44 128 ASP A N 1
ATOM 999 C CA . ASP A 1 128 ? -18.198 14.293 4.389 1.00 85.44 128 ASP A CA 1
ATOM 1000 C C . ASP A 1 128 ? -16.677 14.073 4.320 1.00 85.44 128 ASP A C 1
ATOM 1002 O O . ASP A 1 128 ? -16.172 12.976 4.573 1.00 85.44 128 ASP A O 1
ATOM 1006 N N . ALA A 1 129 ? -15.954 15.126 3.932 1.00 83.25 129 ALA A N 1
ATOM 1007 C CA . ALA A 1 129 ? -14.499 15.116 3.814 1.00 83.25 129 ALA A CA 1
ATOM 1008 C C . ALA A 1 129 ? -13.791 14.881 5.162 1.00 83.25 129 ALA A C 1
ATOM 1010 O O . ALA A 1 129 ? -12.772 14.197 5.192 1.00 83.25 129 ALA A O 1
ATOM 1011 N N . ASP A 1 130 ? -14.346 15.361 6.279 1.00 91.75 130 ASP A N 1
ATOM 1012 C CA . ASP A 1 130 ? -13.761 15.152 7.610 1.00 91.75 130 ASP A CA 1
ATOM 1013 C C . ASP A 1 130 ? -13.832 13.674 8.018 1.00 91.75 130 ASP A C 1
ATOM 1015 O O . ASP A 1 130 ? -12.880 13.118 8.568 1.00 91.75 130 ASP A O 1
ATOM 1019 N N . GLY A 1 131 ? -14.949 13.005 7.718 1.00 93.75 131 GLY A N 1
ATOM 1020 C CA . GLY A 1 131 ? -15.082 11.560 7.891 1.00 93.75 131 GLY A CA 1
ATOM 1021 C C . GLY A 1 131 ? -14.110 10.772 7.007 1.00 93.75 131 GLY A C 1
ATOM 1022 O O . GLY A 1 131 ? -13.531 9.783 7.458 1.00 93.75 131 GLY A O 1
ATOM 1023 N N . VAL A 1 132 ? -13.885 11.229 5.771 1.00 90.56 132 VAL A N 1
ATOM 1024 C CA . VAL A 1 132 ? -12.886 10.641 4.865 1.00 90.56 132 VAL A CA 1
ATOM 1025 C C . VAL A 1 132 ? -11.471 10.797 5.421 1.00 90.56 132 VAL A C 1
ATOM 1027 O O . VAL A 1 132 ? -10.711 9.827 5.399 1.00 90.56 132 VAL A O 1
ATOM 1030 N N . ALA A 1 133 ? -11.120 11.970 5.950 1.00 89.69 133 ALA A N 1
ATOM 1031 C CA . ALA A 1 133 ? -9.806 12.221 6.535 1.00 89.69 133 ALA A CA 1
ATOM 1032 C C . ALA A 1 133 ? -9.553 11.320 7.749 1.00 89.69 133 ALA A C 1
ATOM 1034 O O . ALA A 1 133 ? -8.542 10.620 7.813 1.00 89.69 133 ALA A O 1
ATOM 1035 N N . LYS A 1 134 ? -10.535 11.231 8.657 1.00 95.31 134 LYS A N 1
ATOM 1036 C CA . LYS A 1 134 ? -10.479 10.329 9.818 1.00 95.31 134 LYS A CA 1
ATOM 1037 C C . LYS A 1 134 ? -10.309 8.870 9.415 1.00 95.31 134 LYS A C 1
ATOM 1039 O O . LYS A 1 134 ? -9.548 8.153 10.053 1.00 95.31 134 LYS A O 1
ATOM 1044 N N . TRP A 1 135 ? -11.010 8.418 8.373 1.00 95.88 135 TRP A N 1
ATOM 1045 C CA . TRP A 1 135 ? -10.843 7.061 7.857 1.00 95.88 135 TRP A CA 1
ATOM 1046 C C . TRP A 1 135 ? -9.445 6.841 7.292 1.00 95.88 135 TRP A C 1
ATOM 1048 O O . TRP A 1 135 ? -8.796 5.865 7.661 1.00 95.88 135 TRP A O 1
ATOM 1058 N N . THR A 1 136 ? -8.991 7.755 6.434 1.00 92.06 136 THR A N 1
ATOM 1059 C CA . THR A 1 136 ? -7.689 7.692 5.762 1.00 92.06 136 THR A CA 1
ATOM 1060 C C . THR A 1 136 ? -6.561 7.521 6.776 1.00 92.06 136 THR A C 1
ATOM 1062 O O . THR A 1 136 ? -5.766 6.594 6.641 1.00 92.06 136 THR A O 1
ATOM 1065 N N . ASP A 1 137 ? -6.561 8.324 7.837 1.00 94.81 137 ASP A N 1
ATOM 1066 C CA . ASP A 1 137 ? -5.522 8.314 8.872 1.00 94.81 137 ASP A CA 1
ATOM 1067 C C . ASP A 1 137 ? -5.718 7.251 9.967 1.00 94.81 137 ASP A C 1
ATOM 1069 O O . ASP A 1 137 ? -4.859 7.081 10.833 1.00 94.81 137 ASP A O 1
ATOM 1073 N N . SER A 1 138 ? -6.829 6.514 9.952 1.00 95.75 138 SER A N 1
ATOM 1074 C CA . SER A 1 138 ? -7.099 5.480 10.953 1.00 95.75 138 SER A CA 1
ATOM 1075 C C . SER A 1 138 ? -6.266 4.217 10.745 1.00 95.75 138 SER A C 1
ATOM 1077 O O . SER A 1 138 ? -5.894 3.882 9.624 1.00 95.75 138 SER A O 1
ATOM 1079 N N . ILE A 1 139 ? -6.112 3.421 11.808 1.00 95.88 139 ILE A N 1
ATOM 1080 C CA . ILE A 1 139 ? -5.497 2.079 11.771 1.00 95.88 139 ILE A CA 1
ATOM 1081 C C . ILE A 1 139 ? -6.203 1.090 10.820 1.00 95.88 139 ILE A C 1
ATOM 1083 O O . ILE A 1 139 ? -5.681 0.008 10.577 1.00 95.88 139 ILE A O 1
ATOM 1087 N N . PHE A 1 140 ? -7.402 1.429 10.324 1.00 96.50 140 PHE A N 1
ATOM 1088 C CA . PHE A 1 140 ? -8.181 0.615 9.383 1.00 96.50 140 PHE A CA 1
ATOM 1089 C C . PHE A 1 140 ? -7.880 0.933 7.909 1.00 96.50 140 PHE A C 1
ATOM 1091 O O . PHE A 1 140 ? -8.401 0.266 7.008 1.00 96.50 140 PHE A O 1
ATOM 1098 N N . ASN A 1 141 ? -7.066 1.961 7.655 1.00 94.56 141 ASN A N 1
ATOM 1099 C CA . ASN A 1 141 ? -6.590 2.338 6.330 1.00 94.56 141 ASN A CA 1
ATOM 1100 C C . ASN A 1 141 ? -5.082 2.609 6.329 1.00 94.56 141 ASN A C 1
ATOM 1102 O O . ASN A 1 141 ? -4.349 1.961 5.583 1.00 94.5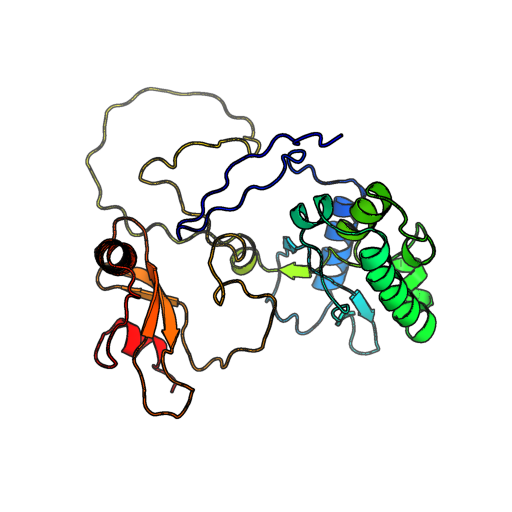6 141 ASN A O 1
ATOM 1106 N N . ALA A 1 142 ? -4.612 3.520 7.175 1.00 88.50 142 ALA A N 1
ATOM 1107 C CA . ALA A 1 142 ? -3.220 3.544 7.598 1.00 88.50 142 ALA A CA 1
ATOM 1108 C C . ALA A 1 142 ? -2.908 2.274 8.410 1.00 88.50 142 ALA A C 1
ATOM 1110 O O . ALA A 1 142 ? -3.785 1.447 8.662 1.00 88.50 142 ALA A O 1
ATOM 1111 N N . GLY A 1 143 ? -1.663 2.073 8.812 1.00 87.56 143 GLY A N 1
ATOM 1112 C CA . GLY A 1 143 ? -1.257 0.891 9.567 1.00 87.56 143 GLY A CA 1
ATOM 1113 C C . GLY A 1 143 ? -0.627 -0.219 8.732 1.00 87.56 143 GLY A C 1
ATOM 1114 O O . GLY A 1 143 ? -0.533 -1.343 9.230 1.00 87.56 143 GLY A O 1
ATOM 1115 N N . VAL A 1 144 ? -0.219 0.046 7.486 1.00 90.75 144 VAL A N 1
ATOM 1116 C CA . VAL A 1 144 ? 0.539 -0.920 6.677 1.00 90.75 144 VAL A CA 1
ATOM 1117 C C . VAL A 1 144 ? 2.018 -0.829 7.078 1.00 90.75 144 VAL A C 1
ATOM 1119 O O . VAL A 1 144 ? 2.645 0.201 6.830 1.00 90.75 144 VAL A O 1
ATOM 1122 N N . PRO A 1 145 ? 2.605 -1.883 7.678 1.00 90.25 145 PRO A N 1
ATOM 1123 C CA . PRO A 1 145 ? 3.968 -1.840 8.188 1.00 90.25 145 PRO A CA 1
ATOM 1124 C C . PRO A 1 145 ? 4.946 -2.072 7.040 1.00 90.25 145 PRO A C 1
ATOM 1126 O O . PRO A 1 145 ? 5.166 -3.211 6.633 1.00 90.25 145 PRO A O 1
ATOM 1129 N N . LEU A 1 146 ? 5.543 -1.010 6.509 1.00 84.31 146 LEU A N 1
ATOM 1130 C CA . LEU A 1 146 ? 6.551 -1.120 5.459 1.00 84.31 146 LEU A CA 1
ATOM 1131 C C . LEU A 1 146 ? 7.948 -0.881 6.028 1.00 84.31 146 LEU A C 1
ATOM 1133 O O . LEU A 1 146 ? 8.166 0.042 6.811 1.00 84.31 146 LEU A O 1
ATOM 1137 N N . HIS A 1 147 ? 8.930 -1.677 5.611 1.00 79.44 147 HIS A N 1
ATOM 1138 C CA . HIS A 1 147 ? 10.327 -1.369 5.911 1.00 79.44 147 HIS A CA 1
ATOM 1139 C C . HIS A 1 147 ? 10.758 -0.079 5.170 1.00 79.44 147 HIS A C 1
ATOM 1141 O O . HIS A 1 147 ? 10.389 0.088 4.004 1.00 79.44 147 HIS A O 1
ATOM 1147 N N . PRO A 1 148 ? 11.559 0.826 5.775 1.00 70.94 148 PRO A N 1
ATOM 1148 C CA . PRO A 1 148 ? 11.978 2.087 5.157 1.00 70.94 148 PRO A CA 1
ATOM 1149 C C . PRO A 1 148 ? 12.581 1.950 3.759 1.00 70.94 148 PRO A C 1
ATOM 1151 O O . PRO A 1 148 ? 12.329 2.790 2.898 1.00 70.94 148 PRO A O 1
ATOM 1154 N N . SER A 1 149 ? 13.348 0.880 3.516 1.00 64.31 149 SER A N 1
ATOM 1155 C CA . SER A 1 149 ? 13.956 0.629 2.202 1.00 64.31 149 SER A CA 1
ATOM 1156 C C . SER A 1 149 ? 12.929 0.335 1.110 1.00 64.31 149 SER A C 1
ATOM 1158 O O . SER A 1 149 ? 13.235 0.514 -0.059 1.00 64.31 149 SER A O 1
ATOM 1160 N N . PHE A 1 150 ? 11.746 -0.151 1.486 1.00 66.06 150 PHE A N 1
ATOM 1161 C CA . PHE A 1 150 ? 10.638 -0.413 0.574 1.00 66.06 150 PHE A CA 1
ATOM 1162 C C . PHE A 1 150 ? 9.693 0.790 0.492 1.00 66.06 150 PHE A C 1
ATOM 1164 O O . PHE A 1 150 ? 9.187 1.107 -0.576 1.00 66.06 150 PHE A O 1
ATOM 1171 N N . HIS A 1 151 ? 9.464 1.479 1.611 1.00 62.97 151 HIS A N 1
ATOM 1172 C CA . HIS A 1 151 ? 8.502 2.572 1.674 1.00 62.97 151 HIS A CA 1
ATOM 1173 C C . HIS A 1 151 ? 9.006 3.862 1.024 1.00 62.97 151 HIS A C 1
ATOM 1175 O O . HIS A 1 151 ? 8.415 4.309 0.045 1.00 62.97 151 HIS A O 1
ATOM 1181 N N . ILE A 1 152 ? 10.081 4.452 1.563 1.00 60.91 152 ILE A N 1
ATOM 1182 C CA . ILE A 1 152 ? 10.601 5.737 1.077 1.00 60.91 152 ILE A CA 1
ATOM 1183 C C . ILE A 1 152 ? 11.859 5.605 0.250 1.00 60.91 152 ILE A C 1
ATOM 1185 O O . ILE A 1 152 ? 12.013 6.477 -0.584 1.00 60.91 152 ILE A O 1
ATOM 1189 N N . GLY A 1 153 ? 12.676 4.559 0.479 1.00 48.31 153 GLY A N 1
ATOM 1190 C CA . GLY A 1 153 ? 13.894 4.187 -0.253 1.00 48.31 153 GLY A CA 1
ATOM 1191 C C . GLY A 1 153 ? 14.855 5.338 -0.589 1.00 48.31 153 GLY A C 1
ATOM 1192 O O . GLY A 1 153 ? 14.470 6.404 -1.034 1.00 48.31 153 GLY A O 1
ATOM 1193 N N . VAL A 1 154 ? 16.163 5.140 -0.494 1.00 46.50 154 VAL A N 1
ATOM 1194 C CA . VAL A 1 154 ? 17.096 6.087 -1.130 1.00 46.50 154 VAL A CA 1
ATOM 1195 C C . VAL A 1 154 ? 18.010 5.281 -2.024 1.00 46.50 154 VAL A C 1
ATOM 1197 O O . VAL A 1 154 ? 18.592 4.294 -1.562 1.00 46.50 154 VAL A O 1
ATOM 1200 N N . MET A 1 155 ? 18.107 5.656 -3.303 1.00 41.47 155 MET A N 1
ATOM 1201 C CA . MET A 1 155 ? 19.052 4.997 -4.198 1.00 41.47 155 MET A CA 1
ATOM 1202 C C . MET A 1 155 ? 20.456 5.245 -3.634 1.00 41.47 155 MET A C 1
ATOM 1204 O O . MET A 1 155 ? 20.778 6.387 -3.292 1.00 41.47 155 MET A O 1
ATOM 1208 N N . PRO A 1 156 ? 21.321 4.221 -3.525 1.00 42.94 156 PRO A N 1
ATOM 1209 C CA . PRO A 1 156 ? 22.724 4.463 -3.241 1.00 42.94 156 PRO A CA 1
ATOM 1210 C C . PRO A 1 156 ? 23.248 5.430 -4.296 1.00 42.94 156 PRO A C 1
ATOM 1212 O O . PRO A 1 156 ? 23.130 5.152 -5.490 1.00 42.94 156 PRO A O 1
ATOM 1215 N N . MET A 1 157 ? 23.814 6.559 -3.869 1.00 45.91 157 MET A N 1
ATOM 1216 C CA . MET A 1 157 ? 24.516 7.427 -4.802 1.00 45.91 157 MET A CA 1
ATOM 1217 C C . MET A 1 157 ? 25.600 6.589 -5.476 1.00 45.91 157 MET A C 1
ATOM 1219 O O . MET A 1 157 ? 26.478 6.042 -4.797 1.00 45.91 157 MET A O 1
ATOM 1223 N N . GLY A 1 158 ? 25.513 6.448 -6.803 1.00 37.41 158 GLY A N 1
ATOM 1224 C CA . GLY A 1 158 ? 26.600 5.889 -7.600 1.00 37.41 158 GLY A CA 1
ATOM 1225 C C . GLY A 1 158 ? 27.897 6.593 -7.206 1.00 37.41 158 GLY A C 1
ATOM 1226 O O . GLY A 1 158 ? 27.877 7.768 -6.835 1.00 37.41 158 GLY A O 1
ATOM 1227 N N . LYS A 1 159 ? 29.024 5.870 -7.188 1.00 36.44 159 LYS A N 1
ATOM 1228 C CA . LYS A 1 159 ? 30.311 6.426 -6.742 1.00 36.44 159 LYS A CA 1
ATOM 1229 C C . LYS A 1 159 ? 30.609 7.698 -7.534 1.00 36.44 159 LYS A C 1
ATOM 1231 O O . LYS A 1 159 ? 31.049 7.618 -8.676 1.00 36.44 159 LYS A O 1
ATOM 1236 N N . ALA A 1 160 ? 30.393 8.858 -6.916 1.00 38.47 160 ALA A N 1
ATOM 1237 C CA . ALA A 1 160 ? 30.754 10.133 -7.501 1.00 38.47 160 ALA A CA 1
ATOM 1238 C C . ALA A 1 160 ? 32.246 10.077 -7.847 1.00 38.47 160 ALA A C 1
ATOM 1240 O O . ALA A 1 160 ? 33.094 9.861 -6.974 1.00 38.47 160 ALA A O 1
ATOM 1241 N N . HIS A 1 161 ? 32.575 10.230 -9.130 1.00 34.31 161 HIS A N 1
ATOM 1242 C CA . HIS A 1 161 ? 33.941 10.517 -9.532 1.00 34.31 161 HIS A CA 1
ATOM 1243 C C . HIS A 1 161 ? 34.387 11.760 -8.761 1.00 34.31 161 HIS A C 1
ATOM 1245 O O . HIS A 1 161 ? 33.777 12.819 -8.886 1.00 34.31 161 HIS A O 1
ATOM 1251 N N . ALA A 1 162 ? 35.427 11.608 -7.939 1.00 31.64 162 ALA A N 1
ATOM 1252 C CA . ALA A 1 162 ? 36.012 12.694 -7.170 1.00 31.64 162 ALA A CA 1
ATOM 1253 C C . ALA A 1 162 ? 36.391 13.845 -8.113 1.00 31.64 162 ALA A C 1
ATOM 1255 O O . ALA A 1 162 ? 37.384 13.768 -8.838 1.00 31.64 162 ALA A O 1
ATOM 1256 N N . GLN A 1 163 ? 35.587 14.906 -8.115 1.00 32.62 163 GLN A N 1
ATOM 1257 C CA . GLN A 1 163 ? 35.967 16.186 -8.689 1.00 32.62 163 GLN A CA 1
ATOM 1258 C C . GLN A 1 163 ? 36.582 17.046 -7.579 1.00 32.62 163 GLN A C 1
ATOM 1260 O O . GLN A 1 163 ? 36.132 17.034 -6.435 1.00 32.62 163 GLN A O 1
ATOM 1265 N N . ASN A 1 164 ? 37.687 17.706 -7.930 1.00 30.03 164 ASN A N 1
ATOM 1266 C CA . ASN A 1 164 ? 38.604 18.427 -7.044 1.00 30.03 164 ASN A CA 1
ATOM 1267 C C . ASN A 1 164 ? 37.915 19.414 -6.076 1.00 30.03 164 ASN A C 1
ATOM 1269 O O . ASN A 1 164 ? 36.899 20.010 -6.432 1.00 30.03 164 ASN A O 1
ATOM 1273 N N . PRO A 1 165 ? 38.497 19.659 -4.884 1.00 27.42 165 PRO A N 1
ATOM 1274 C CA . PRO A 1 165 ? 37.855 20.463 -3.848 1.00 27.42 165 PRO A CA 1
ATOM 1275 C C . PRO A 1 165 ? 37.882 21.966 -4.176 1.00 27.42 165 PRO A C 1
ATOM 1277 O O . PRO A 1 165 ? 38.950 22.488 -4.514 1.00 27.42 165 PRO A O 1
ATOM 1280 N N . PRO A 1 166 ? 36.770 22.706 -3.997 1.00 29.69 166 PRO A N 1
ATOM 1281 C CA . PRO A 1 166 ? 36.816 24.147 -3.819 1.00 29.69 166 PRO A CA 1
ATOM 1282 C C . PRO A 1 166 ? 37.060 24.521 -2.349 1.00 29.69 166 PRO A C 1
ATOM 1284 O O . PRO A 1 166 ? 36.868 23.734 -1.424 1.00 29.69 166 PRO A O 1
ATOM 1287 N N . ALA A 1 167 ? 37.538 25.750 -2.181 1.00 28.45 167 ALA A N 1
ATOM 1288 C CA . ALA A 1 167 ? 38.162 26.301 -0.990 1.00 28.45 167 ALA A CA 1
ATOM 1289 C C . ALA A 1 167 ? 37.250 26.451 0.245 1.00 28.45 167 ALA A C 1
ATOM 1291 O O . ALA A 1 167 ? 36.036 26.607 0.159 1.00 28.45 167 ALA A O 1
ATOM 1292 N N . THR A 1 168 ? 37.919 26.464 1.396 1.00 35.97 168 THR A N 1
ATOM 1293 C CA . THR A 1 168 ? 37.432 26.669 2.766 1.00 35.97 168 THR A CA 1
ATOM 1294 C C . THR A 1 168 ? 36.546 27.904 2.959 1.00 35.97 168 THR A C 1
ATOM 1296 O O . THR A 1 168 ? 36.949 29.005 2.580 1.00 35.97 168 THR A O 1
ATOM 1299 N N . ALA A 1 169 ? 35.444 27.747 3.698 1.00 28.62 169 ALA A N 1
ATOM 1300 C CA . ALA A 1 169 ? 34.886 28.789 4.562 1.00 28.62 169 ALA A CA 1
ATOM 1301 C C . ALA A 1 169 ? 34.168 28.161 5.772 1.00 28.62 169 ALA A C 1
ATOM 1303 O O . ALA A 1 169 ? 33.470 27.155 5.649 1.00 28.62 169 ALA A O 1
ATOM 1304 N N . ASP A 1 170 ? 34.413 28.758 6.934 1.00 26.56 170 ASP A N 1
ATOM 1305 C CA . ASP A 1 170 ? 34.082 28.294 8.277 1.00 26.56 170 ASP A CA 1
ATOM 1306 C C . ASP A 1 170 ? 32.588 28.367 8.662 1.00 26.56 170 ASP A C 1
ATOM 1308 O O . ASP A 1 170 ? 31.903 29.348 8.394 1.00 26.56 170 ASP A O 1
ATOM 1312 N N . ALA A 1 171 ? 32.175 27.327 9.397 1.00 29.36 171 ALA A N 1
ATOM 1313 C CA . ALA A 1 171 ? 31.424 27.306 10.661 1.00 29.36 171 ALA A CA 1
ATOM 1314 C C . ALA A 1 171 ? 30.004 27.920 10.820 1.00 29.36 171 ALA A C 1
ATOM 1316 O O . ALA A 1 171 ? 29.770 29.109 10.650 1.00 29.36 171 ALA A O 1
ATOM 1317 N N . GLN A 1 172 ? 29.159 27.067 11.433 1.00 26.27 172 GLN A N 1
ATOM 1318 C CA . GLN A 1 172 ? 28.186 27.309 12.522 1.00 26.27 172 GLN A CA 1
ATOM 1319 C C . GLN A 1 172 ? 26.666 27.312 12.234 1.00 26.27 172 GLN A C 1
ATOM 1321 O O . GLN A 1 172 ? 26.123 28.200 11.588 1.00 26.27 172 GLN A O 1
ATOM 1326 N N . ASN A 1 173 ? 26.015 26.370 12.947 1.00 27.09 173 ASN A N 1
ATOM 1327 C CA 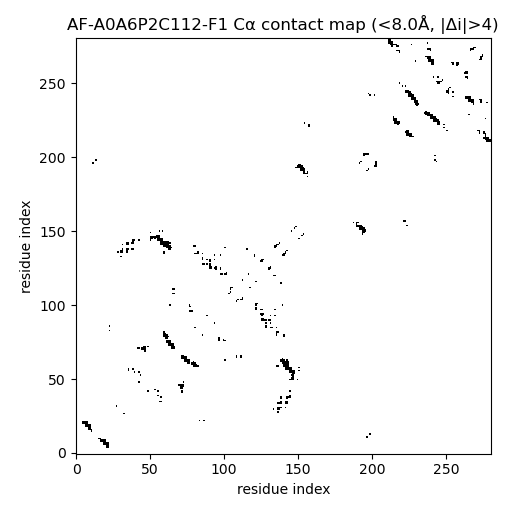. ASN A 1 173 ? 24.634 26.309 13.465 1.00 27.09 173 ASN A CA 1
ATOM 1328 C C . ASN A 1 173 ? 23.595 25.452 12.707 1.00 27.09 173 ASN A C 1
ATOM 1330 O O . ASN A 1 173 ? 22.966 25.897 11.756 1.00 27.09 173 ASN A O 1
ATOM 1334 N N . SER A 1 174 ? 23.344 24.249 13.249 1.00 27.14 174 SER A N 1
ATOM 1335 C CA . SER A 1 174 ? 22.055 23.527 13.176 1.00 27.14 174 SER A CA 1
ATOM 1336 C C . SER A 1 174 ? 21.051 24.130 14.178 1.00 27.14 174 SER A C 1
ATOM 1338 O O . SER A 1 174 ? 21.479 24.654 15.212 1.00 27.14 174 SER A O 1
ATOM 1340 N N . PRO A 1 175 ? 19.734 24.067 13.902 1.00 31.11 175 PRO A N 1
ATOM 1341 C CA . PRO A 1 175 ? 18.949 22.871 14.246 1.00 31.11 175 PRO A CA 1
ATOM 1342 C C . PRO A 1 175 ? 17.997 22.389 13.128 1.00 31.11 175 PRO A C 1
ATOM 1344 O O . PRO A 1 175 ? 17.679 23.144 12.217 1.00 31.11 175 PRO A O 1
ATOM 1347 N N . ASP A 1 176 ? 17.604 21.113 13.235 1.00 28.66 176 ASP A N 1
ATOM 1348 C CA . ASP A 1 176 ? 16.560 20.353 12.515 1.00 28.66 176 ASP A CA 1
ATOM 1349 C C . ASP A 1 176 ? 15.841 21.036 11.338 1.00 28.66 176 ASP A C 1
ATOM 1351 O O . ASP A 1 176 ? 15.023 21.943 11.514 1.00 28.66 176 ASP A O 1
ATOM 1355 N N . ILE A 1 177 ? 16.080 20.509 10.131 1.00 30.20 177 ILE A N 1
ATOM 1356 C CA . ILE A 1 177 ? 15.380 20.900 8.907 1.00 30.20 177 ILE A CA 1
ATOM 1357 C C . ILE A 1 177 ? 14.123 20.042 8.760 1.00 30.20 177 ILE A C 1
ATOM 1359 O O . ILE A 1 177 ? 14.173 18.825 8.610 1.00 30.20 177 ILE A O 1
ATOM 1363 N N . SER A 1 178 ? 12.997 20.740 8.827 1.00 31.27 178 SER A N 1
ATOM 1364 C CA . SER A 1 178 ? 11.675 20.302 8.406 1.00 31.27 178 SER A CA 1
ATOM 1365 C C . SER A 1 178 ? 11.633 20.132 6.885 1.00 31.27 178 SER A C 1
ATOM 1367 O O . SER A 1 178 ? 12.225 20.927 6.155 1.00 31.27 178 SER A O 1
ATOM 1369 N N . ASP A 1 179 ? 10.913 19.108 6.421 1.00 32.12 179 ASP A N 1
ATOM 1370 C CA . ASP A 1 179 ? 10.654 18.818 5.007 1.00 32.12 179 ASP A CA 1
ATOM 1371 C C . ASP A 1 179 ? 9.864 19.954 4.337 1.00 32.12 179 ASP A C 1
ATOM 1373 O O . ASP A 1 179 ? 8.640 19.930 4.217 1.00 32.12 179 ASP A O 1
ATOM 1377 N N . GLN A 1 180 ? 10.593 20.969 3.884 1.00 29.83 180 GLN A N 1
ATOM 1378 C CA . GLN A 1 180 ? 10.200 21.877 2.818 1.00 29.83 180 GLN A CA 1
ATOM 1379 C C . GLN A 1 180 ? 11.446 22.280 2.030 1.00 29.83 180 GLN A C 1
ATOM 1381 O O . GLN A 1 180 ? 12.152 23.221 2.386 1.00 29.83 180 GLN A O 1
ATOM 1386 N N . ALA A 1 181 ? 11.659 21.619 0.898 1.00 28.89 181 ALA A N 1
ATOM 1387 C CA . ALA A 1 181 ? 12.287 22.251 -0.250 1.00 28.89 181 ALA A CA 1
ATOM 1388 C C . ALA A 1 181 ? 11.805 21.561 -1.530 1.00 28.89 181 ALA A C 1
ATOM 1390 O O . ALA A 1 181 ? 12.285 20.494 -1.897 1.00 28.89 181 ALA A O 1
ATOM 1391 N N . GLN A 1 182 ? 10.917 22.230 -2.272 1.00 35.50 182 GLN A N 1
ATOM 1392 C CA . GLN A 1 182 ? 11.031 22.222 -3.731 1.00 35.50 182 GLN A CA 1
ATOM 1393 C C . GLN A 1 182 ? 12.333 22.959 -4.073 1.00 35.50 182 GLN A C 1
ATOM 1395 O O . GLN A 1 182 ? 12.336 24.134 -4.432 1.00 35.50 182 GLN A O 1
ATOM 1400 N N . ALA A 1 183 ? 13.458 22.282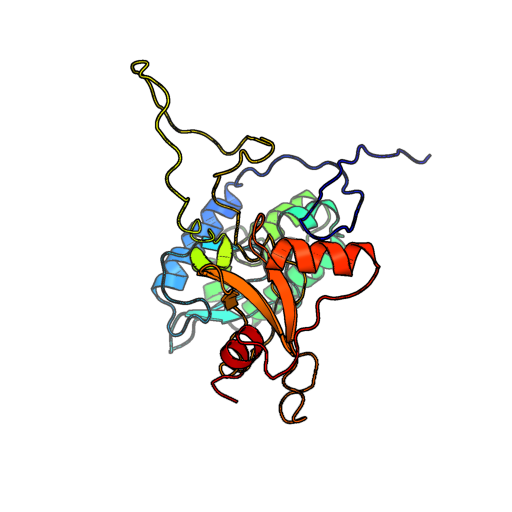 -3.874 1.00 30.06 183 ALA A N 1
ATOM 1401 C CA . ALA A 1 183 ? 14.702 22.620 -4.528 1.00 30.06 183 ALA A CA 1
ATOM 1402 C C . ALA A 1 183 ? 14.747 21.759 -5.787 1.00 30.06 183 ALA A C 1
ATOM 1404 O O . ALA A 1 183 ? 14.558 20.546 -5.719 1.00 30.06 183 ALA A O 1
ATOM 1405 N N . ALA A 1 184 ? 14.964 22.380 -6.945 1.00 35.19 184 ALA A N 1
ATOM 1406 C CA . ALA A 1 184 ? 15.450 21.632 -8.093 1.00 35.19 184 ALA A CA 1
ATOM 1407 C C . ALA A 1 184 ? 16.698 20.877 -7.617 1.00 35.19 184 ALA A C 1
ATOM 1409 O O . ALA A 1 184 ? 17.640 21.532 -7.166 1.00 35.19 184 ALA A O 1
ATOM 1410 N N . ALA A 1 185 ? 16.643 19.541 -7.623 1.00 34.16 185 ALA A N 1
ATOM 1411 C CA . ALA A 1 185 ? 17.706 18.699 -7.091 1.00 34.16 185 ALA A CA 1
ATOM 1412 C C . ALA A 1 185 ? 19.044 19.170 -7.666 1.00 34.16 185 ALA A C 1
ATOM 1414 O O . ALA A 1 185 ? 19.216 19.257 -8.889 1.00 34.16 185 ALA A O 1
ATOM 1415 N N . ALA A 1 186 ? 19.964 19.551 -6.782 1.00 32.56 186 ALA A N 1
ATOM 1416 C CA . ALA A 1 186 ? 21.310 19.863 -7.212 1.00 32.56 186 ALA A CA 1
ATOM 1417 C C . ALA A 1 186 ? 21.956 18.552 -7.695 1.00 32.56 186 ALA A C 1
ATOM 1419 O O . ALA A 1 186 ? 21.645 17.482 -7.163 1.00 32.56 186 ALA A O 1
ATOM 1420 N N . PRO A 1 187 ? 22.852 18.584 -8.696 1.00 36.44 187 PRO A N 1
ATOM 1421 C CA . PRO A 1 187 ? 23.580 17.384 -9.081 1.00 36.44 187 PRO A CA 1
ATOM 1422 C C . PRO A 1 187 ? 24.359 16.852 -7.866 1.00 36.44 187 PRO A C 1
ATOM 1424 O O . PRO A 1 187 ? 25.315 17.489 -7.423 1.00 36.44 187 PRO A O 1
ATOM 1427 N N . GLY A 1 188 ? 23.929 15.705 -7.328 1.00 43.34 188 GLY A N 1
ATOM 1428 C CA . GLY A 1 188 ? 24.512 15.069 -6.142 1.00 43.34 188 GLY A CA 1
ATOM 1429 C C . GLY A 1 188 ? 23.579 14.886 -4.937 1.00 43.34 188 GLY A C 1
ATOM 1430 O O . GLY A 1 188 ? 24.055 14.388 -3.919 1.00 43.34 188 GLY A O 1
ATOM 1431 N N . ASP A 1 189 ? 22.296 15.248 -5.018 1.00 44.25 189 ASP A N 1
ATOM 1432 C CA . ASP A 1 189 ? 21.324 14.877 -3.980 1.00 44.25 189 ASP A CA 1
ATOM 1433 C C . ASP A 1 189 ? 20.858 13.413 -4.153 1.00 44.25 189 ASP A C 1
ATOM 1435 O O . ASP A 1 189 ? 20.664 12.964 -5.288 1.00 44.25 189 ASP A O 1
ATOM 1439 N N . PRO A 1 190 ? 20.672 12.634 -3.066 1.00 44.53 190 PRO A N 1
ATOM 1440 C CA . PRO A 1 190 ? 20.153 11.274 -3.162 1.00 44.53 190 PRO A CA 1
ATOM 1441 C C . PRO A 1 190 ? 18.727 11.275 -3.722 1.00 44.53 190 PRO A C 1
ATOM 1443 O O . PRO A 1 190 ? 17.841 11.921 -3.163 1.00 44.53 190 PRO A O 1
ATOM 1446 N N . GLU A 1 191 ? 18.487 10.532 -4.802 1.00 50.31 191 GLU A N 1
ATOM 1447 C CA . GLU A 1 191 ? 17.148 10.452 -5.384 1.00 50.31 191 GLU A CA 1
ATOM 1448 C C . GLU A 1 191 ? 16.190 9.634 -4.499 1.00 50.31 191 GLU A C 1
ATOM 1450 O O . GLU A 1 191 ? 16.565 8.542 -4.037 1.00 50.31 191 GLU A O 1
ATOM 1455 N N . PRO A 1 192 ? 14.949 10.120 -4.286 1.00 48.47 192 PRO A N 1
ATOM 1456 C CA . PRO A 1 192 ? 13.896 9.351 -3.634 1.00 48.47 192 PRO A CA 1
ATOM 1457 C C . PRO A 1 192 ? 13.637 8.037 -4.383 1.00 48.47 192 PRO A C 1
ATOM 1459 O O . PRO A 1 192 ? 13.462 8.029 -5.599 1.00 48.47 192 PRO A O 1
ATOM 1462 N N . ALA A 1 193 ? 13.618 6.922 -3.655 1.00 49.84 193 ALA A N 1
ATOM 1463 C CA . ALA A 1 193 ? 13.577 5.563 -4.206 1.00 49.84 193 ALA A CA 1
ATOM 1464 C C . ALA A 1 193 ? 12.477 4.689 -3.591 1.00 49.84 193 ALA A C 1
ATOM 1466 O O . ALA A 1 193 ? 12.558 3.460 -3.560 1.00 49.84 193 ALA A O 1
ATOM 1467 N N . GLY A 1 194 ? 11.475 5.326 -3.006 1.00 48.16 194 GLY A N 1
ATOM 1468 C CA . GLY A 1 194 ? 10.326 4.670 -2.408 1.00 48.16 194 GLY A CA 1
ATOM 1469 C C . GLY A 1 194 ? 9.331 4.234 -3.463 1.00 48.16 194 GLY A C 1
ATOM 1470 O O . GLY A 1 194 ? 9.298 4.781 -4.565 1.00 48.16 194 GLY A O 1
ATOM 1471 N N . VAL A 1 195 ? 8.443 3.307 -3.105 1.00 52.72 195 VAL A N 1
ATOM 1472 C CA . VAL A 1 195 ? 7.292 2.945 -3.953 1.00 52.72 195 VAL A CA 1
ATOM 1473 C C . VAL A 1 195 ? 6.396 4.139 -4.310 1.00 52.72 195 VAL A C 1
ATOM 1475 O O . VAL A 1 195 ? 5.545 4.011 -5.166 1.00 52.72 195 VAL A O 1
ATOM 1478 N N . HIS A 1 196 ? 6.578 5.313 -3.711 1.00 51.66 196 HIS A N 1
ATOM 1479 C CA . HIS A 1 196 ? 5.872 6.538 -4.105 1.00 51.66 196 HIS A CA 1
ATOM 1480 C C . HIS A 1 196 ? 6.484 7.266 -5.310 1.00 51.66 196 HIS A C 1
ATOM 1482 O O . HIS A 1 196 ? 5.936 8.273 -5.734 1.00 51.66 196 HIS A O 1
ATOM 1488 N N . HIS A 1 197 ? 7.617 6.802 -5.849 1.00 53.00 197 HIS A N 1
ATOM 1489 C CA . HIS A 1 197 ? 8.400 7.558 -6.838 1.00 53.00 197 HIS A CA 1
ATOM 1490 C C . HIS A 1 197 ? 8.615 6.840 -8.177 1.00 53.00 197 HIS A C 1
ATOM 1492 O O . HIS A 1 197 ? 9.397 7.310 -9.002 1.00 53.00 197 HIS A O 1
ATOM 1498 N N . TYR A 1 198 ? 7.946 5.708 -8.421 1.00 53.22 198 TYR A N 1
ATOM 1499 C CA . TYR A 1 198 ? 8.137 4.935 -9.653 1.00 53.22 198 TYR A CA 1
ATOM 1500 C C . TYR A 1 198 ? 6.827 4.694 -10.427 1.00 53.22 198 TYR A C 1
ATOM 1502 O O . TYR A 1 198 ? 5.746 4.696 -9.849 1.00 53.22 198 TYR A O 1
ATOM 1510 N N . PRO A 1 199 ? 6.880 4.428 -11.744 1.00 49.31 199 PRO A N 1
ATOM 1511 C CA . PRO A 1 199 ? 5.696 4.049 -12.512 1.00 49.31 199 PRO A CA 1
ATOM 1512 C C . PRO A 1 199 ? 5.243 2.611 -12.215 1.00 49.31 199 PRO A C 1
ATOM 1514 O O . PRO A 1 199 ? 6.018 1.738 -11.819 1.00 49.31 199 PRO A O 1
ATOM 1517 N N . THR A 1 200 ? 3.976 2.304 -12.495 1.00 47.47 200 THR A N 1
ATOM 1518 C CA . THR A 1 200 ? 3.493 0.911 -12.574 1.00 47.47 200 THR A CA 1
ATOM 1519 C C . THR A 1 200 ? 4.292 0.147 -13.648 1.00 47.47 200 THR A C 1
ATOM 1521 O O . THR A 1 200 ? 4.497 0.696 -14.733 1.00 47.47 200 THR A O 1
ATOM 1524 N N . PRO A 1 201 ? 4.770 -1.097 -13.410 1.00 48.72 201 PRO A N 1
ATOM 1525 C CA . PRO A 1 201 ? 4.476 -2.024 -12.308 1.00 48.72 201 PRO A CA 1
ATOM 1526 C C . PRO A 1 201 ? 5.521 -2.030 -11.168 1.00 48.72 201 PRO A C 1
ATOM 1528 O O . PRO A 1 201 ? 5.629 -3.014 -10.423 1.00 48.72 201 PRO A O 1
ATOM 1531 N N . ILE A 1 202 ? 6.331 -0.974 -11.035 1.00 53.19 202 ILE A N 1
ATOM 1532 C CA . ILE A 1 202 ? 7.280 -0.842 -9.918 1.00 53.19 202 ILE A CA 1
ATOM 1533 C C . ILE A 1 202 ? 6.514 -0.579 -8.609 1.00 53.19 202 ILE A C 1
ATOM 1535 O O . ILE A 1 202 ? 6.873 -1.159 -7.586 1.00 53.19 202 ILE A O 1
ATOM 1539 N N . VAL A 1 203 ? 5.419 0.191 -8.670 1.00 54.12 203 VAL A N 1
ATOM 1540 C CA . VAL A 1 203 ? 4.674 0.702 -7.493 1.00 54.12 203 VAL A CA 1
ATOM 1541 C C . VAL A 1 203 ? 3.268 0.152 -7.316 1.00 54.12 203 VAL A C 1
ATOM 1543 O O . VAL A 1 203 ? 2.551 0.584 -6.420 1.00 54.12 203 VAL A O 1
ATOM 1546 N N . ASP A 1 204 ? 2.843 -0.763 -8.186 1.00 50.88 204 ASP A N 1
ATOM 1547 C CA . ASP A 1 204 ? 1.457 -1.224 -8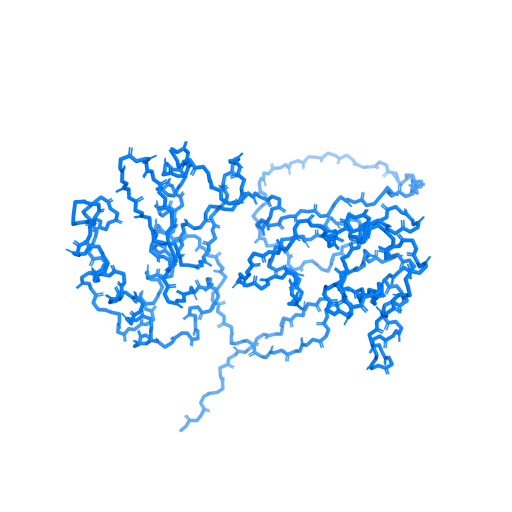.166 1.00 50.88 204 ASP A CA 1
ATOM 1548 C C . ASP A 1 204 ? 1.108 -1.834 -6.798 1.00 50.88 204 ASP A C 1
ATOM 1550 O O . ASP A 1 204 ? 1.874 -2.639 -6.245 1.00 50.88 204 ASP A O 1
ATOM 1554 N N . ILE A 1 205 ? -0.050 -1.452 -6.250 1.00 46.06 205 ILE A N 1
ATOM 1555 C CA . ILE A 1 205 ? -0.569 -1.999 -4.996 1.00 46.06 205 ILE A CA 1
ATOM 1556 C C . ILE A 1 205 ? -1.046 -3.427 -5.299 1.00 46.06 205 ILE A C 1
ATOM 1558 O O . ILE A 1 205 ? -2.221 -3.689 -5.528 1.00 46.06 205 ILE A O 1
ATOM 1562 N N . GLN A 1 206 ? -0.083 -4.350 -5.198 1.00 46.12 206 GLN A N 1
ATOM 1563 C CA . GLN A 1 206 ? -0.179 -5.814 -5.127 1.00 46.12 206 GLN A CA 1
ATOM 1564 C C . GLN A 1 206 ? -0.202 -6.595 -6.452 1.00 46.12 206 GLN A C 1
ATOM 1566 O O . GLN A 1 206 ? -1.083 -6.440 -7.284 1.00 46.12 206 GLN A O 1
ATOM 1571 N N . LEU A 1 207 ? 0.719 -7.565 -6.565 1.00 45.56 207 LEU A N 1
ATOM 1572 C CA . LEU A 1 207 ? 0.455 -9.008 -6.419 1.00 45.56 207 LEU A CA 1
ATOM 1573 C C . LEU A 1 207 ? 1.799 -9.757 -6.327 1.00 45.56 207 LEU A C 1
ATOM 1575 O O . LEU A 1 207 ? 2.808 -9.299 -6.859 1.00 45.56 207 LEU A O 1
ATOM 1579 N N . PHE A 1 208 ? 1.811 -10.882 -5.609 1.00 46.72 208 PHE A N 1
ATOM 1580 C CA . PHE A 1 208 ? 2.940 -11.810 -5.474 1.00 46.72 208 PHE A CA 1
ATOM 1581 C C . PHE A 1 208 ? 3.725 -11.949 -6.788 1.00 46.72 208 PHE A C 1
ATOM 1583 O O . PHE A 1 208 ? 3.194 -12.438 -7.786 1.00 46.72 208 PHE A O 1
ATOM 1590 N N . LYS A 1 209 ? 4.981 -11.496 -6.791 1.00 57.28 209 LYS A N 1
ATOM 1591 C CA . LYS A 1 209 ? 5.901 -11.666 -7.920 1.00 57.28 209 LYS A CA 1
ATOM 1592 C C . LYS A 1 209 ? 6.639 -12.991 -7.732 1.00 57.28 209 LYS A C 1
ATOM 1594 O O . LYS A 1 209 ? 6.906 -13.385 -6.597 1.00 57.28 209 LYS A O 1
ATOM 1599 N N . TYR A 1 210 ? 6.955 -13.676 -8.827 1.00 55.31 210 TYR A N 1
ATOM 1600 C CA . TYR A 1 210 ? 7.920 -14.772 -8.767 1.00 55.31 210 TYR A CA 1
ATOM 1601 C C . TYR A 1 210 ? 9.267 -14.196 -8.303 1.00 55.31 210 TYR A C 1
ATOM 1603 O O . TYR A 1 210 ? 9.686 -13.148 -8.795 1.00 55.31 210 TYR A O 1
ATOM 1611 N N . ASP A 1 211 ? 9.914 -14.847 -7.338 1.00 66.12 211 ASP A N 1
ATOM 1612 C CA . ASP A 1 211 ? 11.218 -14.445 -6.789 1.00 66.12 211 ASP A CA 1
ATOM 1613 C C . ASP A 1 211 ? 12.393 -14.807 -7.716 1.00 66.12 211 ASP A C 1
ATOM 1615 O O . ASP A 1 211 ? 13.540 -14.447 -7.455 1.00 66.12 211 ASP A O 1
ATOM 1619 N N . ASP A 1 212 ? 12.097 -15.475 -8.832 1.00 76.31 212 ASP A N 1
ATOM 1620 C CA . ASP A 1 212 ? 13.048 -15.880 -9.864 1.00 76.31 212 ASP A CA 1
ATOM 1621 C C . ASP A 1 212 ? 13.366 -14.782 -10.897 1.00 76.31 212 ASP A C 1
ATOM 1623 O O . ASP A 1 212 ? 14.239 -14.975 -11.740 1.00 76.31 212 ASP A O 1
ATOM 1627 N N . PHE A 1 213 ? 12.710 -13.617 -10.829 1.00 79.31 213 PHE A N 1
ATOM 1628 C CA . PHE A 1 213 ? 13.021 -12.459 -11.670 1.00 79.31 213 PHE A CA 1
ATOM 1629 C C . PHE A 1 213 ? 13.579 -11.303 -10.842 1.00 79.31 213 PHE A C 1
ATOM 1631 O O . PHE A 1 213 ? 12.921 -10.778 -9.939 1.00 79.31 213 PHE A O 1
ATOM 1638 N N . GLN A 1 214 ? 14.771 -10.838 -11.200 1.00 80.69 214 GLN A N 1
ATOM 1639 C CA . GLN A 1 214 ? 15.413 -9.710 -10.544 1.00 80.69 214 GLN A CA 1
ATOM 1640 C C . GLN A 1 214 ? 15.022 -8.388 -11.226 1.00 80.69 214 GLN A C 1
ATOM 1642 O O . GLN A 1 214 ? 15.566 -8.012 -12.260 1.00 80.69 214 GLN A O 1
ATOM 1647 N N . LEU A 1 215 ? 14.076 -7.662 -10.614 1.00 79.00 215 LEU A N 1
ATOM 1648 C CA . LEU A 1 215 ? 13.612 -6.351 -11.098 1.00 79.00 215 LEU A CA 1
ATOM 1649 C C . LEU A 1 215 ? 14.717 -5.288 -11.052 1.00 79.00 215 LEU A C 1
ATOM 1651 O O . LEU A 1 215 ? 14.828 -4.492 -11.979 1.00 79.00 215 LEU A O 1
ATOM 1655 N N . TRP A 1 216 ? 15.520 -5.278 -9.986 1.00 79.56 216 TRP A N 1
ATOM 1656 C CA . TRP A 1 216 ? 16.614 -4.326 -9.788 1.00 79.56 216 TRP A CA 1
ATOM 1657 C C . TRP A 1 216 ? 17.948 -4.934 -10.215 1.00 79.56 216 TRP A C 1
ATOM 1659 O O . TRP A 1 216 ? 18.440 -5.862 -9.573 1.00 79.56 216 TRP A O 1
ATOM 1669 N N . VAL A 1 217 ? 18.535 -4.391 -11.275 1.00 85.12 217 VAL A N 1
ATOM 1670 C CA . VAL A 1 217 ? 19.807 -4.824 -11.873 1.00 85.12 217 VAL A CA 1
ATOM 1671 C C . VAL A 1 217 ? 20.827 -3.687 -11.841 1.00 85.12 217 VAL A C 1
ATOM 1673 O O . VAL A 1 217 ? 20.481 -2.549 -11.526 1.00 85.12 217 VAL A O 1
ATOM 1676 N N . THR A 1 218 ? 22.079 -3.984 -12.175 1.00 87.38 218 THR A N 1
ATOM 1677 C CA . THR A 1 218 ? 23.165 -2.998 -12.208 1.00 87.38 218 THR A CA 1
ATOM 1678 C C . THR A 1 218 ? 23.630 -2.768 -13.644 1.00 87.38 218 THR A C 1
ATOM 1680 O O . THR A 1 218 ? 23.887 -3.727 -14.379 1.00 87.38 218 THR A O 1
ATOM 1683 N N . ASP A 1 219 ? 23.740 -1.507 -14.058 1.00 87.50 219 ASP A N 1
ATOM 1684 C CA . ASP A 1 219 ? 24.236 -1.130 -15.379 1.00 87.50 219 ASP A CA 1
ATOM 1685 C C . ASP A 1 219 ? 25.765 -1.283 -15.521 1.00 87.50 219 ASP A C 1
ATOM 1687 O O . ASP A 1 219 ? 26.472 -1.671 -14.587 1.00 87.50 219 ASP A O 1
ATOM 1691 N N . SER A 1 220 ? 26.300 -1.005 -16.715 1.00 90.62 220 SER A N 1
ATOM 1692 C CA . SER A 1 220 ? 27.743 -1.100 -16.989 1.00 90.62 220 SER A CA 1
ATOM 1693 C C . SER A 1 220 ? 28.594 -0.088 -16.218 1.00 90.62 220 SER A C 1
ATOM 1695 O O . SER A 1 220 ? 29.805 -0.270 -16.107 1.00 90.62 220 SER A O 1
ATOM 1697 N N . GLU A 1 221 ? 27.978 0.973 -15.704 1.00 87.12 221 GLU A N 1
ATOM 1698 C CA . GLU A 1 221 ? 28.615 2.018 -14.904 1.00 87.12 221 GLU A CA 1
ATOM 1699 C C . GLU A 1 221 ? 28.512 1.722 -13.396 1.00 87.12 221 GLU A C 1
ATOM 1701 O O . GLU A 1 221 ? 29.084 2.440 -12.575 1.00 87.12 221 GLU A O 1
ATOM 1706 N N . GLY A 1 222 ? 27.850 0.623 -13.017 1.00 80.12 222 GLY A N 1
ATOM 1707 C CA . GLY A 1 222 ? 27.648 0.229 -11.627 1.00 80.12 222 GLY A CA 1
ATOM 1708 C C . GLY A 1 222 ? 26.422 0.872 -10.980 1.00 80.12 222 GLY A C 1
ATOM 1709 O O . GLY A 1 222 ? 26.261 0.746 -9.763 1.00 80.12 222 GLY A O 1
ATOM 1710 N N . ASN A 1 223 ? 25.573 1.550 -11.755 1.00 79.62 223 ASN A N 1
ATOM 1711 C CA . ASN A 1 223 ? 24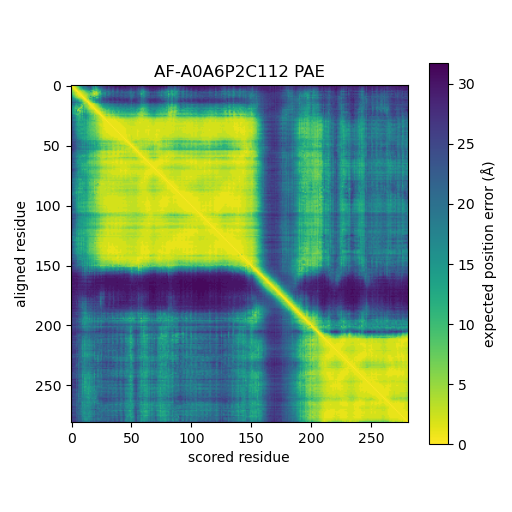.385 2.214 -11.245 1.00 79.62 223 ASN A CA 1
ATOM 1712 C C . ASN A 1 223 ? 23.170 1.277 -11.249 1.00 79.62 223 ASN A C 1
ATOM 1714 O O . ASN A 1 223 ? 23.048 0.397 -12.105 1.00 79.62 223 ASN A O 1
ATOM 1718 N N . PRO A 1 224 ? 22.246 1.455 -10.300 1.00 71.56 224 PRO A N 1
ATOM 1719 C CA . PRO A 1 224 ? 21.015 0.682 -10.255 1.00 71.56 224 PRO A CA 1
ATOM 1720 C C . PRO A 1 224 ? 20.048 1.034 -11.401 1.00 71.56 224 PRO A C 1
ATOM 1722 O O . PRO A 1 224 ? 19.827 2.193 -11.743 1.00 71.56 224 PRO A O 1
ATOM 1725 N N . ALA A 1 225 ? 19.398 0.017 -11.955 1.00 79.19 225 ALA A N 1
ATOM 1726 C CA . ALA A 1 225 ? 18.354 0.135 -12.967 1.00 79.19 225 ALA A CA 1
ATOM 1727 C C . ALA A 1 225 ? 17.183 -0.800 -12.631 1.00 79.19 225 ALA A C 1
ATOM 1729 O O . ALA A 1 225 ? 17.392 -1.875 -12.065 1.00 79.19 225 ALA A O 1
ATOM 1730 N N . ALA A 1 226 ? 15.955 -0.416 -12.991 1.00 77.75 226 ALA A N 1
ATOM 1731 C CA . ALA A 1 226 ? 14.788 -1.290 -12.868 1.00 77.75 226 ALA A CA 1
ATOM 1732 C C . ALA A 1 226 ? 14.348 -1.781 -14.241 1.00 77.75 226 ALA A C 1
ATOM 1734 O O . ALA A 1 226 ? 14.202 -0.991 -15.178 1.00 77.75 226 ALA A O 1
ATOM 1735 N N . VAL A 1 227 ? 14.077 -3.077 -14.348 1.00 81.81 227 VAL A N 1
ATOM 1736 C CA . VAL A 1 227 ? 13.643 -3.712 -15.588 1.00 81.81 227 VAL A CA 1
ATOM 1737 C C . VAL A 1 227 ? 12.409 -4.588 -15.383 1.00 81.81 227 VAL A C 1
ATOM 1739 O O . VAL A 1 227 ? 12.135 -5.074 -14.288 1.00 81.81 227 VAL A O 1
ATOM 1742 N N . THR A 1 228 ? 11.645 -4.799 -16.454 1.00 81.75 228 THR A N 1
ATOM 1743 C CA . THR A 1 228 ? 10.491 -5.714 -16.487 1.00 81.75 228 THR A CA 1
ATOM 1744 C C . THR A 1 228 ? 10.591 -6.661 -17.680 1.00 81.75 228 THR A C 1
ATOM 1746 O O . THR A 1 228 ? 11.153 -6.276 -18.706 1.00 81.75 228 THR A O 1
ATOM 1749 N N . PRO A 1 229 ? 10.086 -7.903 -17.587 1.00 81.00 229 PRO A N 1
ATOM 1750 C CA . PRO A 1 229 ? 10.119 -8.830 -18.712 1.00 81.00 229 PRO A CA 1
ATOM 1751 C C . PRO A 1 229 ? 9.159 -8.367 -19.816 1.00 81.00 229 PRO A C 1
ATOM 1753 O O . PRO A 1 229 ? 8.043 -7.933 -19.536 1.00 81.00 229 PRO A O 1
ATOM 1756 N N . VAL A 1 230 ? 9.575 -8.483 -21.079 1.00 81.25 230 VAL A N 1
ATOM 1757 C CA . VAL A 1 230 ? 8.700 -8.187 -22.234 1.00 81.25 230 VAL A CA 1
ATOM 1758 C C . VAL A 1 230 ? 7.773 -9.361 -22.548 1.00 81.25 230 VAL A C 1
ATOM 1760 O O . VAL A 1 230 ? 6.631 -9.169 -22.962 1.00 81.25 230 VAL A O 1
ATOM 1763 N N . GLY A 1 231 ? 8.265 -10.590 -22.377 1.00 69.56 231 GLY A N 1
ATOM 1764 C CA . GLY A 1 231 ? 7.499 -11.810 -22.610 1.00 69.56 231 GLY A CA 1
ATOM 1765 C C . GLY A 1 231 ? 6.915 -12.406 -21.335 1.00 69.56 231 GLY A C 1
ATOM 1766 O O . GLY A 1 231 ? 7.385 -12.155 -20.228 1.00 69.56 231 GLY A O 1
ATOM 1767 N N . ALA A 1 232 ? 5.903 -13.259 -21.497 1.00 65.88 232 ALA A N 1
ATOM 1768 C CA . ALA A 1 232 ? 5.371 -14.045 -20.389 1.00 65.88 232 ALA A CA 1
ATOM 1769 C C . ALA A 1 232 ? 6.434 -15.019 -19.842 1.00 65.88 232 ALA A C 1
ATOM 1771 O O . ALA A 1 232 ? 7.238 -15.566 -20.605 1.00 65.88 232 ALA A O 1
ATOM 1772 N N . ARG A 1 233 ? 6.410 -15.296 -18.533 1.00 70.81 233 ARG A N 1
ATOM 1773 C CA . ARG A 1 233 ? 7.264 -16.321 -17.905 1.00 70.81 233 ARG A CA 1
ATOM 1774 C C . ARG A 1 233 ? 7.091 -17.668 -18.621 1.00 70.81 233 ARG A C 1
ATOM 1776 O O . ARG A 1 233 ? 5.967 -18.088 -18.884 1.00 70.81 233 ARG A O 1
ATOM 1783 N N . GLY A 1 234 ? 8.199 -18.334 -18.953 1.00 75.44 234 GLY A N 1
ATOM 1784 C CA . GLY A 1 234 ? 8.199 -19.602 -19.698 1.00 75.44 234 GLY A CA 1
ATOM 1785 C C . GLY A 1 234 ? 8.012 -19.479 -21.219 1.00 75.44 234 GLY A C 1
ATOM 1786 O O . GLY A 1 234 ? 7.999 -20.496 -21.905 1.00 75.44 234 GLY A O 1
ATOM 1787 N N . SER A 1 235 ? 7.897 -18.264 -21.770 1.00 77.00 235 SER A N 1
ATOM 1788 C CA . SER A 1 235 ? 7.786 -18.053 -23.226 1.00 77.00 235 SER A CA 1
ATOM 1789 C C . SER A 1 235 ? 9.105 -18.217 -23.994 1.00 77.00 235 SER A C 1
ATOM 1791 O O . SER A 1 235 ? 9.089 -18.283 -25.220 1.00 77.00 235 SER A O 1
ATOM 1793 N N . GLY A 1 236 ? 10.245 -18.239 -23.296 1.00 85.19 236 GLY A N 1
ATOM 1794 C CA . GLY A 1 236 ? 11.579 -18.183 -23.905 1.00 85.19 236 GLY A CA 1
ATOM 1795 C C . GLY A 1 236 ? 12.002 -16.782 -24.368 1.00 85.19 236 GLY A C 1
ATOM 1796 O O . GLY A 1 236 ? 13.100 -16.620 -24.894 1.00 85.19 236 GLY A O 1
ATOM 1797 N N . VAL A 1 237 ? 11.165 -15.758 -24.168 1.00 84.56 237 VAL A N 1
ATOM 1798 C CA . VAL A 1 237 ? 11.502 -14.359 -24.464 1.00 84.56 237 VAL A CA 1
ATOM 1799 C C . VAL A 1 237 ? 12.166 -13.731 -23.241 1.00 84.56 237 VAL A C 1
ATOM 1801 O O . VAL A 1 237 ? 11.491 -13.371 -22.280 1.00 84.56 237 VAL A O 1
ATOM 1804 N N . ALA A 1 238 ? 13.488 -13.573 -23.303 1.00 92.50 238 ALA A N 1
ATOM 1805 C CA . ALA A 1 238 ? 14.299 -13.011 -22.220 1.00 92.50 238 ALA A CA 1
ATOM 1806 C C . ALA A 1 238 ? 14.720 -11.544 -22.457 1.00 92.50 238 ALA A C 1
ATOM 1808 O O . ALA A 1 238 ? 15.701 -11.079 -21.892 1.00 92.50 238 ALA A O 1
ATOM 1809 N N . SER A 1 239 ? 14.003 -10.793 -23.300 1.00 90.12 239 SER A N 1
ATOM 1810 C CA . SER A 1 239 ? 14.208 -9.343 -23.425 1.00 90.12 239 SER A CA 1
ATOM 1811 C C . SER A 1 239 ? 13.555 -8.588 -22.268 1.00 90.12 239 SER A C 1
ATOM 1813 O O . SER A 1 239 ? 12.483 -8.979 -21.791 1.00 90.12 239 SER A O 1
ATOM 1815 N N . VAL A 1 240 ? 14.154 -7.467 -21.873 1.00 88.62 240 VAL A N 1
ATOM 1816 C CA . VAL A 1 240 ? 13.668 -6.636 -20.766 1.00 88.62 240 VAL A CA 1
ATOM 1817 C C . VAL A 1 240 ? 13.345 -5.212 -21.209 1.00 88.62 240 VAL A C 1
ATOM 1819 O O . VAL A 1 240 ? 14.039 -4.640 -22.040 1.00 88.62 240 VAL A O 1
ATOM 1822 N N . HIS A 1 241 ? 12.298 -4.630 -20.635 1.00 86.25 241 HIS A N 1
ATOM 1823 C CA . HIS A 1 241 ? 11.965 -3.214 -20.743 1.00 86.25 241 HIS A CA 1
A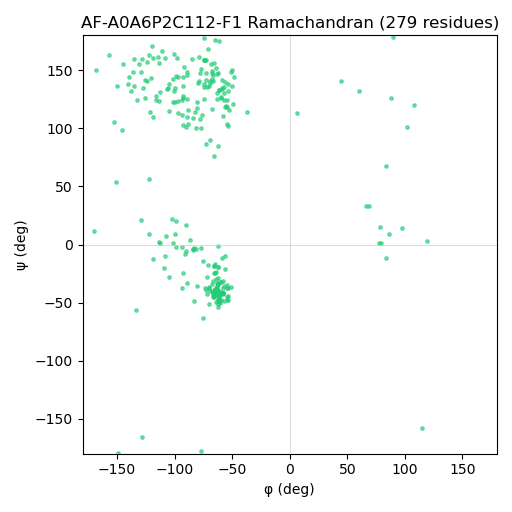TOM 1824 C C . HIS A 1 241 ? 12.580 -2.456 -19.564 1.00 86.25 241 HIS A C 1
ATOM 1826 O O . HIS A 1 241 ? 12.322 -2.810 -18.411 1.00 86.25 241 HIS A O 1
ATOM 1832 N N . VAL A 1 242 ? 13.382 -1.428 -19.846 1.00 84.75 242 VAL A N 1
ATOM 1833 C CA . VAL A 1 242 ? 13.989 -0.559 -18.829 1.00 84.75 242 VAL A CA 1
ATOM 1834 C C . VAL A 1 242 ? 12.959 0.436 -18.309 1.00 84.75 242 VAL A C 1
ATOM 1836 O O . VAL A 1 242 ? 12.604 1.394 -18.991 1.00 84.75 242 VAL A O 1
ATOM 1839 N N . GLN A 1 243 ? 12.523 0.220 -17.072 1.00 78.31 243 GLN A N 1
ATOM 1840 C CA . GLN A 1 243 ? 11.542 1.061 -16.393 1.00 78.31 243 GLN A CA 1
ATOM 1841 C C . GLN A 1 243 ? 12.197 2.208 -15.624 1.00 78.31 243 GLN A C 1
ATOM 1843 O O . GLN A 1 243 ? 11.639 3.293 -15.569 1.00 78.31 243 GLN A O 1
ATOM 1848 N N . TYR A 1 244 ? 13.399 2.006 -15.083 1.00 78.50 244 TYR A N 1
ATOM 1849 C CA . TYR A 1 244 ? 14.186 3.051 -14.425 1.00 78.50 244 TYR A CA 1
ATOM 1850 C C . TYR A 1 244 ? 15.663 2.906 -14.789 1.00 78.50 244 TYR A C 1
ATOM 1852 O O . TYR A 1 244 ? 16.173 1.789 -14.892 1.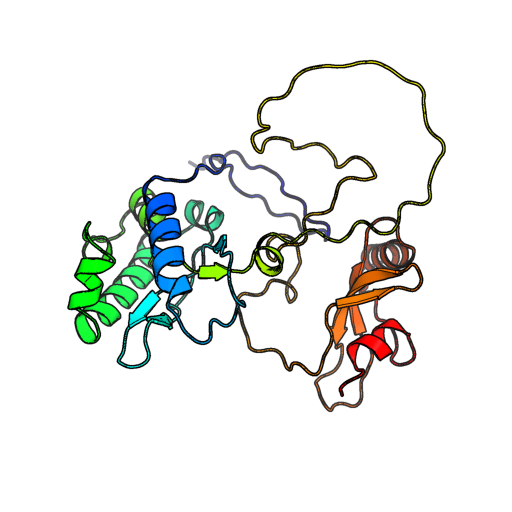00 78.50 244 TYR A O 1
ATOM 1860 N N . ALA A 1 245 ? 16.347 4.038 -14.929 1.00 77.75 245 ALA A N 1
ATOM 1861 C CA . ALA A 1 245 ? 17.794 4.131 -15.059 1.00 77.75 245 ALA A CA 1
ATOM 1862 C C . ALA A 1 245 ? 18.281 5.344 -14.258 1.00 77.75 245 ALA A C 1
ATOM 1864 O O . ALA A 1 245 ? 17.641 6.395 -14.312 1.00 77.75 245 ALA A O 1
ATOM 1865 N N . THR A 1 246 ? 19.396 5.207 -13.536 1.00 77.56 246 THR A N 1
ATOM 1866 C CA . THR A 1 246 ? 19.955 6.296 -12.720 1.00 77.56 246 THR A CA 1
ATOM 1867 C C . THR A 1 246 ? 20.240 7.540 -13.563 1.00 77.56 246 THR A C 1
ATOM 1869 O O . THR A 1 246 ? 20.976 7.439 -14.551 1.00 77.56 246 THR A O 1
ATOM 1872 N N . PRO A 1 247 ? 19.698 8.715 -13.206 1.00 77.38 247 PRO A N 1
ATOM 1873 C CA . PRO A 1 247 ? 19.925 9.947 -13.952 1.00 77.38 247 PRO A CA 1
ATOM 1874 C C . PRO A 1 247 ? 21.404 10.295 -14.107 1.00 77.38 247 PRO A C 1
ATOM 1876 O O . PRO A 1 247 ? 22.225 10.087 -13.218 1.00 77.38 247 PRO A O 1
ATOM 1879 N N . GLY A 1 248 ? 21.752 10.783 -15.297 1.00 75.06 248 GLY A N 1
ATOM 1880 C CA . GLY A 1 248 ? 23.137 11.042 -15.695 1.00 75.06 248 GLY A CA 1
ATOM 1881 C C . GLY A 1 248 ? 23.905 9.824 -16.225 1.00 75.06 248 GLY A C 1
ATOM 1882 O O . GLY A 1 248 ? 24.962 10.025 -16.817 1.00 75.06 248 GLY A O 1
ATOM 1883 N N . SER A 1 249 ? 23.389 8.595 -16.081 1.00 81.44 249 SER A N 1
ATOM 1884 C CA . SER A 1 249 ? 23.990 7.401 -16.700 1.00 81.44 249 SER A CA 1
ATOM 1885 C C . SER A 1 249 ? 23.772 7.351 -18.215 1.00 81.44 249 SER A C 1
ATOM 1887 O O . SER A 1 249 ? 22.813 7.914 -18.761 1.00 81.44 249 SER A O 1
ATOM 1889 N N . GLN A 1 250 ? 24.618 6.585 -18.901 1.00 91.88 250 GLN A N 1
ATOM 1890 C CA . GLN A 1 250 ? 24.450 6.248 -20.309 1.00 91.88 250 GLN A CA 1
ATOM 1891 C C . GLN A 1 250 ? 23.111 5.537 -20.557 1.00 91.88 250 GLN A C 1
ATOM 1893 O O . GLN A 1 250 ? 22.452 5.790 -21.567 1.00 91.88 250 GLN A O 1
ATOM 1898 N N . LEU A 1 251 ? 22.680 4.676 -19.630 1.00 87.56 251 LEU A N 1
ATOM 1899 C CA . LEU A 1 251 ? 21.399 3.978 -19.725 1.00 87.56 251 LEU A CA 1
ATOM 1900 C C . LEU A 1 251 ? 20.214 4.952 -19.639 1.00 87.56 251 LEU A C 1
ATOM 1902 O O . LEU A 1 251 ? 19.251 4.810 -20.393 1.00 87.56 251 LEU A O 1
ATOM 1906 N N . ALA A 1 252 ? 20.292 5.967 -18.772 1.00 81.88 252 ALA A N 1
ATOM 1907 C CA . ALA A 1 252 ? 19.268 7.006 -18.675 1.00 81.88 252 ALA A CA 1
ATOM 1908 C C . ALA A 1 252 ? 19.185 7.842 -19.957 1.00 81.88 252 ALA A C 1
ATOM 1910 O O . ALA A 1 252 ? 18.081 8.139 -20.416 1.00 81.88 252 ALA A O 1
ATOM 1911 N N . GLN A 1 253 ? 20.324 8.152 -20.585 1.00 86.06 253 GLN A N 1
ATOM 1912 C CA . GLN A 1 253 ? 20.342 8.828 -21.882 1.00 86.06 253 GLN A CA 1
ATOM 1913 C C . GLN A 1 253 ? 19.676 7.976 -22.975 1.00 86.06 253 GLN A C 1
ATOM 1915 O O . GLN A 1 253 ? 18.786 8.464 -23.670 1.00 86.06 253 GLN A O 1
ATOM 1920 N N . GLN A 1 254 ? 20.042 6.695 -23.092 1.00 90.69 254 GLN A N 1
ATOM 1921 C CA . GLN A 1 254 ? 19.432 5.775 -24.063 1.00 90.69 254 GLN A CA 1
ATOM 1922 C C . GLN A 1 254 ? 17.921 5.648 -23.854 1.00 90.69 254 GLN A C 1
ATOM 1924 O O . GLN A 1 254 ? 17.150 5.647 -24.814 1.00 90.69 254 GLN A O 1
ATOM 1929 N N . LYS A 1 255 ? 17.489 5.558 -22.592 1.00 86.19 255 LYS A N 1
ATOM 1930 C CA . LYS A 1 255 ? 16.074 5.486 -22.235 1.00 86.19 255 LYS A CA 1
ATOM 1931 C C . LYS A 1 255 ? 15.337 6.749 -22.680 1.00 86.19 255 LYS A C 1
ATOM 1933 O O . LYS A 1 255 ? 14.323 6.645 -23.365 1.00 86.19 255 LYS A O 1
ATOM 1938 N N . HIS A 1 256 ? 15.884 7.921 -22.363 1.00 80.88 256 HIS A N 1
ATOM 1939 C CA . HIS A 1 256 ? 15.308 9.208 -22.745 1.00 80.88 256 HIS A CA 1
ATOM 1940 C C . HIS A 1 256 ? 15.215 9.391 -24.268 1.00 80.88 256 HIS A C 1
ATOM 1942 O O . HIS A 1 256 ? 14.210 9.899 -24.768 1.00 80.88 256 HIS A O 1
ATOM 1948 N N . GLU A 1 257 ? 16.232 8.956 -25.017 1.00 85.31 257 GLU A N 1
ATOM 1949 C CA . GLU A 1 257 ? 16.236 8.996 -26.485 1.00 85.31 257 GLU A CA 1
ATOM 1950 C C . GLU A 1 257 ? 15.108 8.138 -27.082 1.00 85.31 257 GLU A C 1
ATOM 1952 O O . GLU A 1 257 ? 14.401 8.600 -27.981 1.00 85.31 257 GLU A O 1
ATOM 1957 N N . GLN A 1 258 ? 14.891 6.923 -26.561 1.00 81.00 258 GLN A N 1
ATOM 1958 C CA . GLN A 1 258 ? 13.798 6.052 -27.013 1.00 81.00 258 GLN A CA 1
ATOM 1959 C C . GLN A 1 258 ? 12.421 6.632 -26.671 1.00 81.00 258 GLN A C 1
ATOM 1961 O O . GLN A 1 258 ? 11.547 6.687 -27.536 1.00 81.00 258 GLN A O 1
ATOM 1966 N N . GLU A 1 259 ? 12.237 7.125 -25.445 1.00 77.50 259 GLU A N 1
ATOM 1967 C CA . GLU A 1 259 ? 10.966 7.711 -24.999 1.00 77.50 259 GLU A CA 1
ATOM 1968 C C . GLU A 1 259 ? 10.616 8.986 -25.775 1.00 77.50 259 GLU A C 1
ATOM 1970 O O . GLU A 1 259 ? 9.467 9.173 -26.176 1.00 77.50 259 GLU A O 1
ATOM 1975 N N . SER A 1 260 ? 11.610 9.824 -26.080 1.00 74.75 260 SER A N 1
ATOM 1976 C CA . SER A 1 260 ? 11.429 11.029 -26.904 1.00 74.75 260 SER A CA 1
ATOM 1977 C C . SER A 1 260 ? 11.025 10.706 -28.346 1.00 74.75 260 SER A C 1
ATOM 1979 O O . SER A 1 260 ? 10.383 11.520 -29.010 1.00 74.75 260 SER A O 1
ATOM 1981 N N . ALA A 1 261 ? 11.364 9.508 -28.831 1.00 82.00 261 ALA A N 1
ATOM 1982 C CA . ALA A 1 261 ? 10.917 8.978 -30.115 1.00 82.00 261 ALA A CA 1
ATOM 1983 C C . ALA A 1 261 ? 9.560 8.240 -30.034 1.00 82.00 261 ALA A C 1
ATOM 1985 O O . ALA A 1 261 ? 9.102 7.691 -31.037 1.00 82.00 261 ALA A O 1
ATOM 1986 N N . GLY A 1 262 ? 8.907 8.225 -28.865 1.00 76.12 262 GLY A N 1
ATOM 1987 C CA . GLY A 1 262 ? 7.638 7.532 -28.621 1.00 76.12 262 GLY A CA 1
ATOM 1988 C C . GLY A 1 262 ? 7.772 6.019 -28.407 1.00 76.12 262 GLY A C 1
ATOM 1989 O O . GLY A 1 262 ? 6.776 5.303 -28.511 1.00 76.12 262 GLY A O 1
ATOM 1990 N N . GLY A 1 263 ? 8.987 5.524 -28.151 1.00 76.81 263 GLY A N 1
ATOM 1991 C CA . GLY A 1 263 ? 9.300 4.112 -27.938 1.00 76.81 263 GLY A CA 1
ATOM 1992 C C . GLY A 1 263 ? 9.697 3.778 -26.497 1.00 76.81 263 GLY A C 1
ATOM 1993 O O . GLY A 1 263 ? 9.990 4.648 -25.685 1.00 76.81 263 GLY A O 1
ATOM 1994 N N . ALA A 1 264 ? 9.726 2.482 -26.190 1.00 81.62 264 ALA A N 1
ATOM 1995 C CA . ALA A 1 264 ? 10.258 1.934 -24.944 1.00 81.62 264 ALA A CA 1
ATOM 1996 C C . ALA A 1 264 ? 11.703 1.457 -25.148 1.00 81.62 264 ALA A C 1
ATOM 1998 O O . ALA A 1 264 ? 12.017 0.878 -26.192 1.00 81.62 264 ALA A O 1
ATOM 1999 N N . LEU A 1 265 ? 12.574 1.618 -24.146 1.00 89.44 265 LEU A N 1
ATOM 2000 C CA . LEU A 1 265 ? 13.907 1.015 -24.195 1.00 89.44 265 LEU A CA 1
ATOM 2001 C C . LEU A 1 265 ? 13.816 -0.484 -23.886 1.00 89.44 265 LEU A C 1
ATOM 2003 O O . LEU A 1 265 ? 13.733 -0.893 -22.726 1.00 89.44 265 LEU A O 1
ATOM 2007 N N . ILE A 1 266 ? 13.840 -1.298 -24.942 1.00 92.69 266 ILE A N 1
ATOM 2008 C CA . ILE A 1 266 ? 13.861 -2.759 -24.855 1.00 92.69 266 ILE A CA 1
ATOM 2009 C C . ILE A 1 266 ? 15.279 -3.274 -25.088 1.00 92.69 266 ILE A C 1
ATOM 2011 O O . ILE A 1 266 ? 15.868 -3.049 -26.144 1.00 92.69 266 ILE A O 1
ATOM 2015 N N . LEU A 1 267 ? 15.806 -4.008 -24.113 1.00 96.38 267 LEU A N 1
ATOM 2016 C CA . LEU A 1 267 ? 17.116 -4.641 -24.176 1.00 96.38 267 LEU A CA 1
ATOM 2017 C C . LEU A 1 267 ? 16.961 -6.125 -24.546 1.00 96.38 267 LEU A C 1
ATOM 2019 O O . LEU A 1 267 ? 16.093 -6.806 -23.987 1.00 96.38 267 LEU A O 1
ATOM 2023 N N . PRO A 1 268 ? 17.771 -6.642 -25.485 1.00 97.44 268 PRO A N 1
ATOM 2024 C CA . PRO A 1 268 ? 17.695 -8.033 -25.919 1.00 97.44 268 PRO A CA 1
ATOM 2025 C C . PRO A 1 268 ? 18.195 -9.005 -24.839 1.00 97.44 268 PRO A C 1
ATOM 2027 O O . PRO A 1 268 ? 18.808 -8.608 -23.851 1.00 97.44 268 PRO A O 1
ATOM 2030 N N . ALA A 1 269 ? 17.935 -10.298 -25.041 1.00 95.69 269 ALA A N 1
ATOM 2031 C CA . ALA A 1 269 ? 18.251 -11.359 -24.080 1.00 95.69 269 ALA A CA 1
ATOM 2032 C C . ALA A 1 269 ? 19.751 -11.520 -23.774 1.00 95.69 269 ALA A C 1
ATOM 2034 O O . ALA A 1 269 ? 20.124 -11.961 -22.690 1.00 95.69 269 ALA A O 1
ATOM 2035 N N . ASP A 1 270 ? 20.617 -11.177 -24.725 1.00 97.06 270 ASP A N 1
ATOM 2036 C CA . ASP A 1 270 ? 22.071 -11.204 -24.573 1.00 97.06 270 ASP A CA 1
ATOM 2037 C C . ASP A 1 270 ? 22.629 -9.947 -23.888 1.00 97.06 270 ASP A C 1
ATOM 2039 O O . ASP A 1 270 ? 23.824 -9.884 -23.597 1.00 97.06 270 ASP A O 1
ATOM 2043 N N . HIS A 1 271 ? 21.779 -8.963 -23.575 1.00 98.00 271 HIS A N 1
ATOM 2044 C CA . HIS A 1 271 ? 22.196 -7.781 -22.837 1.00 98.00 271 HIS A CA 1
ATOM 2045 C C . HIS A 1 271 ? 22.525 -8.133 -21.372 1.00 98.00 271 HIS A C 1
ATOM 2047 O O . HIS A 1 271 ? 21.728 -8.813 -20.719 1.00 98.00 271 HIS A O 1
ATOM 2053 N N . PRO A 1 272 ? 23.622 -7.612 -20.784 1.00 97.56 272 PRO A N 1
ATOM 2054 C CA . PRO A 1 272 ? 24.021 -7.941 -19.410 1.00 97.56 272 PRO A CA 1
ATOM 2055 C C . PRO A 1 272 ? 22.935 -7.714 -18.347 1.00 97.56 272 PRO A C 1
ATOM 2057 O O . PRO A 1 272 ? 22.829 -8.474 -17.391 1.00 97.56 272 PRO A O 1
ATOM 2060 N N . LEU A 1 273 ? 22.101 -6.683 -18.508 1.00 95.81 273 LEU A N 1
ATOM 2061 C CA . LEU A 1 273 ? 20.985 -6.390 -17.594 1.00 95.81 273 LEU A CA 1
ATOM 2062 C C . LEU A 1 273 ? 19.865 -7.431 -17.712 1.00 95.81 273 LEU A C 1
ATOM 2064 O O . LEU A 1 273 ? 19.275 -7.804 -16.706 1.00 95.81 273 LEU A O 1
ATOM 2068 N N . ALA A 1 274 ? 19.588 -7.924 -18.923 1.00 95.00 274 ALA A N 1
ATOM 2069 C CA . ALA A 1 274 ? 18.615 -8.991 -19.128 1.00 95.00 274 ALA A CA 1
ATOM 2070 C C . ALA A 1 274 ? 19.114 -10.303 -18.505 1.00 95.00 274 ALA A C 1
ATOM 2072 O O . ALA A 1 274 ? 18.364 -10.981 -17.808 1.00 95.00 274 ALA A O 1
ATOM 2073 N N . GLN A 1 275 ? 20.402 -10.611 -18.674 1.00 96.94 275 GLN A N 1
ATOM 2074 C CA . GLN A 1 275 ? 21.035 -11.777 -18.054 1.00 96.94 275 GLN A CA 1
ATOM 2075 C C . GLN A 1 275 ? 20.988 -11.719 -16.523 1.00 96.94 275 GLN A C 1
ATOM 2077 O O . GLN A 1 275 ? 20.681 -12.726 -15.894 1.00 96.94 275 GLN A O 1
ATOM 2082 N N . GLN A 1 276 ? 21.229 -10.546 -15.924 1.00 94.88 276 GLN A N 1
ATOM 2083 C CA . GLN A 1 276 ? 21.049 -10.340 -14.481 1.00 94.88 276 GLN A CA 1
ATOM 2084 C C . GLN A 1 276 ? 19.593 -10.568 -14.056 1.00 94.88 276 GLN A C 1
ATOM 2086 O O . GLN A 1 276 ? 19.336 -11.287 -13.094 1.00 94.88 276 GLN A O 1
ATOM 2091 N N . ALA A 1 277 ? 18.638 -9.987 -14.787 1.00 89.00 277 ALA A N 1
ATOM 2092 C CA . ALA A 1 277 ? 17.220 -10.056 -14.449 1.00 89.00 277 ALA A CA 1
ATOM 2093 C C . ALA A 1 277 ? 16.662 -11.489 -14.481 1.00 89.00 277 ALA A C 1
ATOM 2095 O O . ALA A 1 277 ? 15.851 -11.858 -13.633 1.00 89.00 277 ALA A O 1
ATOM 2096 N N . PHE A 1 278 ? 17.115 -12.299 -15.440 1.00 92.38 278 PHE A N 1
ATOM 2097 C CA . PHE A 1 278 ? 16.655 -13.672 -15.664 1.00 92.38 278 PHE A CA 1
ATOM 2098 C C . PHE A 1 278 ? 17.578 -14.750 -15.080 1.00 92.38 278 PHE A C 1
ATOM 2100 O O . PHE A 1 278 ? 17.360 -15.924 -15.348 1.00 92.38 278 PHE A O 1
ATOM 2107 N N . GLN A 1 279 ? 18.591 -14.402 -14.279 1.00 92.00 279 GLN A N 1
ATOM 2108 C CA . GLN A 1 279 ? 19.621 -15.356 -13.828 1.00 92.00 279 GLN A CA 1
ATOM 2109 C C . GLN A 1 279 ? 19.083 -16.605 -13.097 1.00 92.00 279 GLN A C 1
ATOM 2111 O O . GLN A 1 279 ? 19.787 -17.610 -13.013 1.00 92.00 279 GLN A O 1
ATOM 2116 N N . ASN A 1 280 ? 17.859 -16.535 -12.560 1.00 81.25 280 ASN A N 1
ATOM 2117 C CA . ASN A 1 280 ? 17.207 -17.613 -11.817 1.00 81.25 280 ASN A CA 1
ATOM 2118 C C . ASN A 1 280 ? 16.059 -18.298 -12.598 1.00 81.25 280 ASN A C 1
ATOM 2120 O O . ASN A 1 280 ? 15.349 -19.111 -12.003 1.00 81.25 280 ASN A O 1
ATOM 2124 N N . GLN A 1 281 ? 15.861 -17.982 -13.889 1.00 79.06 281 GLN A N 1
ATOM 2125 C CA . GLN A 1 281 ? 14.840 -18.585 -14.770 1.00 79.06 281 GLN A CA 1
ATOM 2126 C C . GLN A 1 281 ? 15.420 -19.537 -15.819 1.00 79.06 281 GLN A C 1
ATOM 2128 O O . GLN A 1 281 ? 16.589 -19.364 -16.227 1.00 79.06 281 GLN A O 1
#

Foldseek 3Di:
DDDDADWDWDDAPDDDTDTDHDDDDDDQDPQLVVLQVVLCVQLQWDPDQPQDHDPWDKFFKFWDWDADPNGIDTDGFPTTAGQSNLVVDDQVVLQVSLQRSLVCCVPPNVPVCCVQPVPCLSVDRRDDSVNSNSSRSGNRGMSRTHHCCAAFNWFPPQPPDDDDDDDDDDDDDDDDDDPDDPDPDDVPDTDTDYLVRFDPPSNDPDDDDDPQFDQWFADPSRGIWGWDFPDDPPPPFLKIWTRGDPPPDPVSVQQVVQVVVVHTDIGGCPDPRSCVRNVRD

Secondary structure (DSSP, 8-state):
------EEE---SS----EEEP-PPP---HHHHHHHHHHHHHHTT-TT-TT-SSSPEEE-S--EEEEETTEEEEE--S----TGGGGG--HHHHHHHHHHHHHHHHHH-HHHHHHH-TT-GGGS---SHHHHHHHHHSTTTS-EEE-HHHHT-BPPPP----PPPPPP----------S---PPPPTTPPPB-STTSS-TTTS-S-----TTS-SEEE-TTS-EEEEEESSPTTSS---EEEEEE-TTSHHHHHHHHHHHTT---EEPTTSHHHHHHTTT-

Organism: NCBI:txid2480626

Mean predicted aligned error: 14.77 Å

Sequence (281 aa):
MTATDPVHSETETHTWSVNVPNHPQRADSPEYVAAKKKMNEIAAQAPGLLYGSGPFQDHHGSALWLKDSQGWFMVRNLAGIEWSAQFCANPVKVDLLRQNAKRLYDLLAPELKQELDPNGLLDTPITDADGVAKWTDSIFNAGVPLHPSFHIGVMPMGKAHAQNPPATADAQNSPDISDQAQAAAAPGDPEPAGVHHYPTPIVDIQLFKYDDFQLWVTDSEGNPAAVTPVGARGSGVASVHVQYATPGSQLAQQKHEQESAGGALILPADHPLAQQAFQNQ

pLDDT: mean 73.35, std 22.94, range [26.27, 98.44]

InterPro domains:
  IPR046309 Protein of unknown function DUF6424 [PF19988] (5-167)
  IPR046309 Protein of unknown function DUF6424 [PF19988] (190-281)